Protein AF-A0A968IJ11-F1 (afdb_monomer)

Solvent-accessible surface area (backbone atoms only — not comparable to full-atom values): 17170 Å² total; per-residue (Å²): 143,72,78,80,74,76,66,76,84,34,55,66,69,57,48,31,48,51,16,49,52,47,74,76,34,68,79,54,44,60,58,46,32,71,76,64,30,62,71,51,54,55,38,29,36,53,26,20,55,44,60,72,70,50,52,74,68,53,51,50,54,61,71,62,44,90,62,99,59,52,51,67,69,54,48,40,49,54,54,55,32,49,76,93,51,36,65,63,48,50,54,58,55,59,77,49,96,70,56,70,72,55,49,54,52,54,50,52,73,54,30,77,68,79,53,60,62,80,82,30,74,62,46,74,67,51,54,54,38,53,29,68,75,68,71,46,50,73,67,58,50,51,51,53,51,54,49,32,48,57,75,59,36,101,81,49,94,69,48,37,36,50,55,48,49,51,54,39,44,74,72,69,45,76,55,70,74,40,41,63,75,80,76,78,76,80,66,53,71,70,57,47,55,51,54,49,53,52,52,53,50,52,53,53,49,54,50,50,53,53,50,51,52,50,52,53,50,50,53,51,51,51,56,50,49,53,50,50,52,53,50,49,46,64,69,53,70,76,52,100,64,90,79,80,84,81,84,79,78,78,82,76,77,77,84,52,82,77,76,70,71,63,77,61,64,60,57,54,51,49,52,56,42,53,76,75,44,86,75,75,64,85,73,87,74,120

Structure (mmCIF, N/CA/C/O backbone):
data_AF-A0A968IJ11-F1
#
_entry.id   AF-A0A968IJ11-F1
#
loop_
_atom_site.group_PDB
_atom_site.id
_atom_site.type_symbol
_atom_site.label_atom_id
_atom_site.label_alt_id
_atom_site.label_comp_id
_atom_site.label_asym_id
_atom_site.label_entity_id
_atom_site.label_seq_id
_atom_site.pdbx_PDB_ins_code
_atom_site.Cartn_x
_atom_site.Cartn_y
_atom_site.Cartn_z
_atom_site.occupancy
_atom_site.B_iso_or_equiv
_atom_site.auth_seq_id
_atom_site.auth_comp_id
_atom_site.auth_asym_id
_atom_site.auth_atom_id
_atom_site.pdbx_PDB_model_num
ATOM 1 N N . MET A 1 1 ? -3.271 19.038 4.432 1.00 38.69 1 MET A N 1
ATOM 2 C CA . MET A 1 1 ? -4.123 17.850 4.690 1.00 38.69 1 MET A CA 1
ATOM 3 C C . MET A 1 1 ? -4.346 17.744 6.206 1.00 38.69 1 MET A C 1
ATOM 5 O O . MET A 1 1 ? -4.077 16.703 6.781 1.00 38.69 1 MET A O 1
ATOM 9 N N . GLU A 1 2 ? -4.798 18.830 6.855 1.00 37.47 2 GLU A N 1
ATOM 10 C CA . GLU A 1 2 ? -4.661 19.029 8.321 1.00 37.47 2 GLU A CA 1
ATOM 11 C C . GLU A 1 2 ? -5.968 19.400 9.052 1.00 37.47 2 GLU A C 1
ATOM 13 O O . GLU A 1 2 ? -5.983 19.480 10.270 1.00 37.47 2 GLU A O 1
ATOM 18 N N . GLN A 1 3 ? -7.101 19.566 8.361 1.00 42.69 3 GLN A N 1
ATOM 19 C CA . GLN A 1 3 ? -8.359 19.984 9.014 1.00 42.69 3 GLN A CA 1
ATOM 20 C C . GLN A 1 3 ? -9.136 18.850 9.716 1.00 42.69 3 GLN A C 1
ATOM 22 O O . GLN A 1 3 ? -10.152 19.107 10.352 1.00 42.69 3 GLN A O 1
ATOM 27 N N . ILE A 1 4 ? -8.689 17.591 9.614 1.00 46.69 4 ILE A N 1
ATOM 28 C CA . ILE A 1 4 ? -9.430 16.424 10.140 1.00 46.69 4 ILE A CA 1
ATOM 29 C C . ILE A 1 4 ? -9.322 16.307 11.675 1.00 46.69 4 ILE A C 1
ATOM 31 O O . ILE A 1 4 ? -10.175 15.673 12.294 1.00 46.69 4 ILE A O 1
ATOM 35 N N . ASP A 1 5 ? -8.342 16.966 12.298 1.00 49.53 5 ASP A N 1
ATOM 36 C CA . ASP A 1 5 ? -8.083 16.868 13.741 1.00 49.53 5 ASP A CA 1
ATOM 37 C C . ASP A 1 5 ? -8.672 18.037 14.570 1.00 49.53 5 ASP A C 1
ATOM 39 O O . ASP A 1 5 ? -8.384 18.143 15.757 1.00 49.53 5 ASP A O 1
ATOM 43 N N . MET A 1 6 ? -9.540 18.893 14.002 1.00 44.84 6 MET A N 1
ATOM 44 C CA . MET A 1 6 ? -10.160 20.020 14.739 1.00 44.84 6 MET A CA 1
ATOM 45 C C . MET A 1 6 ? -11.385 19.648 15.600 1.00 44.84 6 MET A C 1
ATOM 47 O O . MET A 1 6 ? -12.066 20.531 16.121 1.00 44.84 6 MET A O 1
ATOM 51 N N . LEU A 1 7 ? -11.716 18.362 15.739 1.00 51.84 7 LEU A N 1
ATOM 52 C CA . LEU A 1 7 ? -12.846 17.938 16.571 1.00 51.84 7 LEU A CA 1
ATOM 53 C C . LEU A 1 7 ? -12.408 17.834 18.044 1.00 51.84 7 LEU A C 1
ATOM 55 O O . LEU A 1 7 ? -11.330 17.297 18.311 1.00 51.84 7 LEU A O 1
ATOM 59 N N . PRO A 1 8 ? -13.220 18.321 19.005 1.00 48.59 8 PRO A N 1
ATOM 60 C CA . PRO A 1 8 ? -12.885 18.258 20.425 1.00 48.59 8 PRO A CA 1
ATOM 61 C C . PRO A 1 8 ? -12.644 16.811 20.862 1.00 48.59 8 PRO A C 1
ATOM 63 O O . PRO A 1 8 ? -13.246 15.891 20.320 1.00 48.59 8 PRO A O 1
ATOM 66 N N . GLN A 1 9 ? -11.765 16.620 21.844 1.00 57.44 9 GLN A N 1
ATOM 67 C CA . GLN A 1 9 ? -11.395 15.322 22.415 1.00 57.44 9 GLN A CA 1
ATOM 68 C C . GLN A 1 9 ? -12.652 14.498 22.761 1.00 57.44 9 GLN A C 1
ATOM 70 O O . GLN A 1 9 ? -13.504 14.961 23.515 1.00 57.44 9 GLN A O 1
ATOM 75 N N . GLN A 1 10 ? -12.794 13.296 22.192 1.00 64.88 10 GLN A N 1
ATOM 76 C CA . GLN A 1 10 ? -13.966 12.434 22.385 1.00 64.88 10 GLN A CA 1
ATOM 77 C C . GLN A 1 10 ? -13.569 11.001 22.760 1.00 64.88 10 GLN A C 1
ATOM 79 O O . GLN A 1 10 ? -12.507 10.503 22.374 1.00 64.88 10 GLN A O 1
ATOM 84 N N . SER A 1 11 ? -14.470 10.311 23.463 1.00 72.00 11 SER A N 1
ATOM 85 C CA . SER A 1 11 ? -14.410 8.853 23.610 1.00 72.00 11 SER A CA 1
ATOM 86 C C . SER A 1 11 ? -14.723 8.160 22.273 1.00 72.00 11 SER A C 1
ATOM 88 O O . SER A 1 11 ? -15.456 8.707 21.442 1.00 72.00 11 SER A O 1
ATOM 90 N N . LEU A 1 12 ? -14.233 6.930 22.062 1.00 73.19 12 LEU A N 1
ATOM 91 C CA . LEU A 1 12 ? -14.597 6.146 20.870 1.00 73.19 12 LEU A CA 1
ATOM 92 C C . LEU A 1 12 ? -16.106 5.908 20.773 1.00 73.19 12 LEU A C 1
ATOM 94 O O . LEU A 1 12 ? -16.663 5.975 19.679 1.00 73.19 12 LEU A O 1
ATOM 98 N N . GLN A 1 13 ? -16.781 5.713 21.907 1.00 78.38 13 GLN A N 1
ATOM 99 C CA . GLN A 1 13 ? -18.233 5.571 21.948 1.00 78.38 13 GLN A CA 1
ATOM 100 C C . GLN A 1 13 ? -18.937 6.824 21.408 1.00 78.38 13 GLN A C 1
ATOM 102 O O . GLN A 1 13 ? -19.888 6.708 20.635 1.00 78.38 13 GLN A O 1
ATOM 107 N N . THR A 1 14 ? -18.455 8.025 21.746 1.00 76.75 14 THR A N 1
ATOM 108 C CA . THR A 1 14 ? -19.025 9.270 21.212 1.00 76.75 14 THR A CA 1
ATOM 109 C C . THR A 1 14 ? -18.866 9.345 19.693 1.00 76.75 14 THR A C 1
ATOM 111 O O . THR A 1 14 ? -19.817 9.672 18.983 1.00 76.75 14 THR A O 1
ATOM 114 N N . ILE A 1 15 ? -17.696 8.962 19.176 1.00 74.25 15 ILE A N 1
ATOM 115 C CA . ILE A 1 15 ? -17.428 8.925 17.733 1.00 74.25 15 ILE A CA 1
ATOM 116 C C . ILE A 1 15 ? -18.336 7.898 17.028 1.00 74.25 15 ILE A C 1
ATOM 118 O O . ILE A 1 15 ? -18.883 8.176 15.957 1.00 74.25 15 ILE A O 1
ATOM 122 N N . ALA A 1 16 ? -18.548 6.724 17.629 1.00 78.88 16 ALA A N 1
ATOM 123 C CA . ALA A 1 16 ? -19.464 5.706 17.110 1.00 78.88 16 ALA A CA 1
ATOM 124 C C . ALA A 1 16 ? -20.929 6.184 17.094 1.00 78.88 16 ALA A C 1
ATOM 126 O O . ALA A 1 16 ? -21.688 5.858 16.168 1.00 78.88 16 ALA A O 1
ATOM 127 N N . ASN A 1 17 ? -21.323 6.985 18.086 1.00 81.56 17 ASN A N 1
ATOM 128 C CA . ASN A 1 17 ? -22.660 7.564 18.189 1.00 81.56 17 ASN A CA 1
ATOM 129 C C . ASN A 1 17 ? -22.911 8.631 17.115 1.00 81.56 17 ASN A C 1
ATOM 131 O O . ASN A 1 17 ? -24.019 8.689 16.584 1.00 81.56 17 ASN A O 1
ATOM 135 N N . TRP A 1 18 ? -21.898 9.408 16.716 1.00 75.88 18 TRP A N 1
ATOM 136 C CA . TRP A 1 18 ? -22.028 10.352 15.598 1.00 75.88 18 TRP A CA 1
ATOM 137 C C . TRP A 1 18 ? -22.412 9.647 14.298 1.00 75.88 18 TRP A C 1
ATOM 139 O O . TRP A 1 18 ? -23.408 10.002 13.674 1.00 75.88 18 TRP A O 1
ATOM 149 N N . GLY A 1 19 ? -21.689 8.585 13.923 1.00 73.69 19 GLY A N 1
ATOM 150 C CA . GLY A 1 19 ? -22.032 7.810 12.726 1.00 73.69 19 GLY A CA 1
ATOM 151 C C . GLY A 1 19 ? -23.417 7.160 12.809 1.00 73.69 19 GLY A C 1
ATOM 152 O O . GLY A 1 19 ? -24.122 7.089 11.806 1.00 73.69 19 GLY A O 1
ATOM 153 N N . THR A 1 20 ? -23.849 6.757 14.008 1.00 76.62 20 THR A N 1
ATOM 154 C CA . THR A 1 20 ? -25.205 6.240 14.248 1.00 76.62 20 THR A CA 1
ATOM 155 C C . THR A 1 20 ? -26.270 7.305 14.004 1.00 76.62 20 THR A C 1
ATOM 157 O O . THR A 1 20 ? -27.254 7.029 13.320 1.00 76.62 20 THR A O 1
ATOM 160 N N . ALA A 1 21 ? -26.068 8.515 14.530 1.00 72.44 21 ALA A N 1
ATOM 161 C CA . ALA A 1 21 ? -26.985 9.635 14.350 1.00 72.44 21 ALA A CA 1
ATOM 162 C C . ALA A 1 21 ? -27.101 10.035 12.870 1.00 72.44 21 ALA A C 1
ATOM 164 O O . ALA A 1 21 ? -28.210 10.232 12.376 1.00 72.44 21 ALA A O 1
ATOM 165 N N . PHE A 1 22 ? -25.982 10.047 12.139 1.00 73.44 22 PHE A N 1
ATOM 166 C CA . PHE A 1 22 ? -25.975 10.315 10.698 1.00 73.44 22 PHE A CA 1
ATOM 167 C C . PHE A 1 22 ? -26.734 9.265 9.889 1.00 73.44 22 PHE A C 1
ATOM 169 O O . PHE A 1 22 ? -27.473 9.617 8.975 1.00 73.44 22 PHE A O 1
ATOM 176 N N . LEU A 1 23 ? -26.594 7.981 10.236 1.00 68.94 23 LEU A N 1
ATOM 177 C CA . LEU A 1 23 ? -27.346 6.908 9.581 1.00 68.94 23 LEU A CA 1
ATOM 178 C C . LEU A 1 23 ? -28.857 7.003 9.847 1.00 68.94 23 LEU A C 1
ATOM 180 O O . LEU A 1 23 ? -29.643 6.580 9.006 1.00 68.94 23 LEU A O 1
ATOM 184 N N . ALA A 1 24 ? -29.265 7.547 10.996 1.00 74.12 24 ALA A N 1
ATOM 185 C CA . ALA A 1 24 ? -30.671 7.686 11.366 1.00 74.12 24 ALA A CA 1
ATOM 186 C C . ALA A 1 24 ? -31.350 8.928 10.759 1.00 74.12 24 ALA A C 1
ATOM 188 O O . ALA A 1 24 ? -32.578 8.983 10.712 1.00 74.12 24 ALA A O 1
ATOM 189 N N . ARG A 1 25 ? -30.585 9.943 10.326 1.00 73.25 25 ARG A N 1
ATOM 190 C CA . ARG A 1 25 ? -31.118 11.229 9.840 1.00 73.25 25 ARG A CA 1
ATOM 191 C C . ARG A 1 25 ? -30.363 11.728 8.597 1.00 73.25 25 ARG A C 1
ATOM 193 O O . ARG A 1 25 ? -29.459 12.553 8.726 1.00 73.25 25 ARG A O 1
ATOM 200 N N . PRO A 1 26 ? -30.767 11.311 7.382 1.00 63.19 26 PRO A N 1
ATOM 201 C CA . PRO A 1 26 ? -30.121 11.723 6.131 1.00 63.19 26 PRO A CA 1
ATOM 202 C C . PRO A 1 26 ? -30.144 13.240 5.895 1.00 63.19 26 PRO A C 1
ATOM 204 O O . PRO A 1 26 ? -29.254 13.791 5.259 1.00 63.19 26 PRO A O 1
ATOM 207 N N . THR A 1 27 ? -31.133 13.951 6.439 1.00 63.53 27 THR A N 1
ATOM 208 C CA . THR A 1 27 ? -31.221 15.417 6.345 1.00 63.53 27 THR A CA 1
ATOM 209 C C . THR A 1 27 ? -30.059 16.133 7.037 1.00 63.53 27 THR A C 1
ATOM 211 O O . THR A 1 27 ? -29.640 17.188 6.571 1.00 63.53 27 THR A O 1
ATOM 214 N N . GLN A 1 28 ? -29.466 15.526 8.071 1.00 68.12 28 GLN A N 1
ATOM 215 C CA . GLN A 1 28 ? -28.298 16.066 8.775 1.00 68.12 28 GLN A CA 1
ATOM 216 C C . GLN A 1 28 ? -26.977 15.812 8.029 1.00 68.12 28 GLN A C 1
ATOM 218 O O . GLN A 1 28 ? -25.948 16.380 8.392 1.00 68.12 28 GLN A O 1
ATOM 223 N N . GLU A 1 29 ? -26.981 14.993 6.966 1.00 75.38 29 GLU A N 1
ATOM 224 C CA . GLU A 1 29 ? -25.798 14.765 6.129 1.00 75.38 29 GLU A CA 1
ATOM 225 C C . GLU A 1 29 ? -25.331 16.064 5.477 1.00 75.38 29 GLU A C 1
ATOM 227 O O . GLU A 1 29 ? -24.149 16.387 5.551 1.00 75.38 29 GLU A O 1
ATOM 232 N N . LYS A 1 30 ? -26.244 16.820 4.853 1.00 76.50 30 LYS A N 1
ATOM 233 C CA . LYS A 1 30 ? -25.879 18.033 4.107 1.00 76.50 30 LYS A CA 1
ATOM 234 C C . LYS A 1 30 ? -25.260 19.088 5.021 1.00 76.50 30 LYS A C 1
ATOM 236 O O . LYS A 1 30 ? -24.196 19.605 4.697 1.00 76.50 30 LYS A O 1
ATOM 241 N N . GLU A 1 31 ? -25.875 19.338 6.174 1.00 76.25 31 GLU A N 1
ATOM 242 C CA . GLU A 1 31 ? -25.374 20.286 7.178 1.00 76.25 31 GLU A CA 1
ATOM 243 C C . GLU A 1 31 ? -24.009 19.853 7.727 1.00 76.25 31 GLU A C 1
ATOM 245 O O . GLU A 1 31 ? -23.072 20.648 7.782 1.00 76.25 31 GLU A O 1
ATOM 250 N N . PHE A 1 32 ? -23.847 18.571 8.064 1.00 69.75 32 PHE A N 1
ATOM 251 C CA . PHE A 1 32 ? -22.585 18.071 8.605 1.00 69.75 32 PHE A CA 1
ATOM 252 C C . PHE A 1 32 ? -21.463 18.049 7.558 1.00 69.75 32 PHE A C 1
ATOM 254 O O . PHE A 1 32 ? -20.327 18.416 7.853 1.00 69.75 32 PHE A O 1
ATOM 261 N N . VAL A 1 33 ? -21.759 17.653 6.317 1.00 79.19 33 VAL A N 1
ATOM 262 C CA . VAL A 1 33 ? -20.803 17.695 5.199 1.00 79.19 33 VAL A CA 1
ATOM 263 C C . VAL A 1 33 ? -20.405 19.135 4.880 1.00 79.19 33 VAL A C 1
ATOM 265 O O . VAL A 1 33 ? -19.252 19.365 4.525 1.00 79.19 33 VAL A O 1
ATOM 268 N N . GLN A 1 34 ? -21.312 20.098 5.036 1.00 79.44 34 GLN A N 1
ATOM 269 C CA . GLN A 1 34 ? -21.014 21.515 4.847 1.00 79.44 34 GLN A CA 1
ATOM 270 C C . GLN A 1 34 ? -20.126 22.077 5.968 1.00 79.44 34 GLN A C 1
ATOM 272 O O . GLN A 1 34 ? -19.198 22.826 5.678 1.00 79.44 34 GLN A O 1
ATOM 277 N N . LEU A 1 35 ? -20.364 21.687 7.225 1.00 75.75 35 LEU A N 1
ATOM 278 C CA . LEU A 1 35 ? -19.605 22.165 8.389 1.00 75.75 35 LEU A CA 1
ATOM 279 C C . LEU A 1 35 ? -18.234 21.488 8.552 1.00 75.75 35 LEU A C 1
ATOM 281 O O . LEU A 1 35 ? -17.256 22.143 8.901 1.00 75.75 35 LEU A O 1
ATOM 285 N N . TYR A 1 36 ? -18.159 20.179 8.309 1.00 70.88 36 TYR A N 1
ATOM 286 C CA . TYR A 1 36 ? -16.994 19.348 8.639 1.00 70.88 36 TYR A CA 1
ATOM 287 C C . TYR A 1 36 ? -16.403 18.622 7.425 1.00 70.88 36 TYR A C 1
ATOM 289 O O . TYR A 1 36 ? -15.328 18.035 7.497 1.00 70.88 36 TYR A O 1
ATOM 297 N N . GLY A 1 37 ? -17.070 18.640 6.275 1.00 78.88 37 GLY A N 1
ATOM 298 C CA . GLY A 1 37 ? -16.570 18.016 5.057 1.00 78.88 37 GLY A CA 1
ATOM 299 C C . GLY A 1 37 ? -16.918 16.531 4.908 1.00 78.88 37 GLY A C 1
ATOM 300 O O . GLY A 1 37 ? -16.992 15.738 5.853 1.00 78.88 37 GLY A O 1
ATOM 301 N N . LYS A 1 38 ? -17.055 16.118 3.644 1.00 80.31 38 LYS A N 1
ATOM 302 C CA . LYS A 1 38 ? -17.369 14.740 3.226 1.00 80.31 38 LYS A CA 1
ATOM 303 C C . LYS A 1 38 ? -16.420 13.665 3.794 1.00 80.31 38 LYS A C 1
ATOM 305 O O . LYS A 1 38 ? -16.911 12.601 4.178 1.00 80.31 38 LYS A O 1
ATOM 310 N N . PRO A 1 39 ? -15.089 13.884 3.892 1.00 75.88 39 PRO A N 1
ATOM 311 C CA . PRO A 1 39 ? -14.178 12.869 4.422 1.00 75.88 39 PRO A CA 1
ATOM 312 C C . PRO A 1 39 ? -14.421 12.529 5.895 1.00 75.88 39 PRO A C 1
ATOM 314 O O . PRO A 1 39 ? -14.241 11.368 6.272 1.00 75.88 39 PRO A O 1
ATOM 317 N N . LEU A 1 40 ? -14.805 13.516 6.713 1.00 73.62 40 LEU A N 1
ATOM 318 C CA . LEU A 1 40 ? -15.098 13.342 8.137 1.00 73.62 40 LEU A CA 1
ATOM 319 C C . LEU A 1 40 ? -16.403 12.548 8.317 1.00 73.62 40 LEU A C 1
ATOM 321 O O . LEU A 1 40 ? -16.397 11.524 9.001 1.00 73.62 40 LEU A O 1
ATOM 325 N N . TYR A 1 41 ? -17.464 12.923 7.594 1.00 79.19 41 TYR A N 1
ATOM 326 C CA . TYR A 1 41 ? -18.746 12.203 7.565 1.00 79.19 41 TYR A CA 1
ATOM 327 C C . TYR A 1 41 ? -18.591 10.711 7.220 1.00 79.19 41 TYR A C 1
ATOM 329 O O . TYR A 1 41 ? -18.992 9.831 7.986 1.00 79.19 41 TYR A O 1
ATOM 337 N N . GLN A 1 42 ? -17.925 10.404 6.099 1.00 82.00 42 GLN A N 1
ATOM 338 C CA . GLN A 1 42 ? -17.691 9.018 5.676 1.00 82.00 42 GLN A CA 1
ATOM 339 C C . GLN A 1 42 ? -16.862 8.234 6.700 1.00 82.00 42 GLN A C 1
ATOM 341 O O . GLN A 1 42 ? -17.083 7.042 6.910 1.00 82.00 42 GLN A O 1
ATOM 346 N N . GLY A 1 43 ? -15.909 8.910 7.347 1.00 80.31 43 GLY A N 1
ATOM 347 C CA . GLY A 1 43 ? -15.103 8.346 8.420 1.00 80.31 43 GLY A CA 1
ATOM 348 C C . GLY A 1 43 ? -15.926 7.926 9.634 1.00 80.31 43 GLY A C 1
ATOM 349 O O . GLY A 1 43 ? -15.755 6.809 10.118 1.00 80.31 43 GLY A O 1
ATOM 350 N N . ALA A 1 44 ? -16.830 8.795 10.090 1.00 80.00 44 ALA A N 1
ATOM 351 C CA . ALA A 1 44 ? -17.702 8.534 11.233 1.00 80.00 44 ALA A CA 1
ATOM 352 C C . ALA A 1 44 ? -18.680 7.381 10.961 1.00 80.00 44 ALA A C 1
ATOM 354 O O . ALA A 1 44 ? -18.847 6.502 11.806 1.00 80.00 44 ALA A O 1
ATOM 355 N N . ILE A 1 45 ? -19.275 7.323 9.763 1.00 83.06 45 ILE A N 1
ATOM 356 C CA . ILE A 1 45 ? -20.159 6.212 9.374 1.00 83.06 45 ILE A CA 1
ATOM 357 C C . ILE A 1 45 ? -19.399 4.889 9.315 1.00 83.06 45 ILE A C 1
ATOM 359 O O . ILE A 1 45 ? -19.867 3.891 9.865 1.00 83.06 45 ILE A O 1
ATOM 363 N N . ALA A 1 46 ? -18.234 4.865 8.661 1.00 84.38 46 ALA A N 1
ATOM 364 C CA . ALA A 1 46 ? -17.426 3.653 8.555 1.00 84.38 46 ALA A CA 1
ATOM 365 C C . ALA A 1 46 ? -17.020 3.132 9.941 1.00 84.38 46 ALA A C 1
ATOM 367 O O . ALA A 1 46 ? -17.164 1.943 10.218 1.00 84.38 46 ALA A O 1
ATOM 368 N N . PHE A 1 47 ? -16.587 4.033 10.828 1.00 85.50 47 PHE A N 1
ATOM 369 C CA . PHE A 1 47 ? -16.249 3.680 12.201 1.00 85.50 47 PHE A CA 1
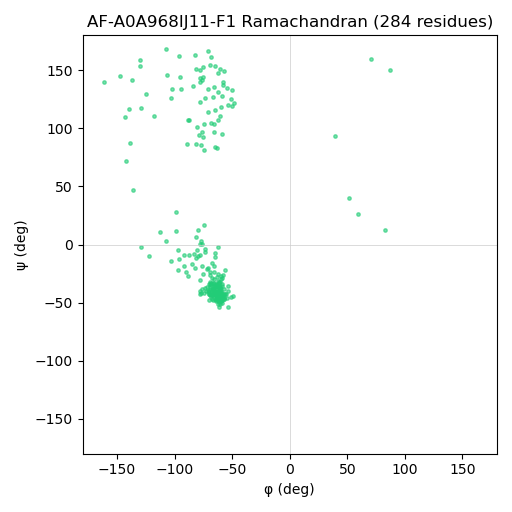ATOM 370 C C . PHE A 1 47 ? -17.460 3.163 12.986 1.00 85.50 47 PHE A C 1
ATOM 372 O O . PHE A 1 47 ? -17.350 2.159 13.677 1.00 85.50 47 PHE A O 1
ATOM 379 N N . SER A 1 48 ? -18.628 3.791 12.845 1.00 86.06 48 SER A N 1
ATOM 380 C CA . SER A 1 48 ? -19.852 3.356 13.528 1.00 86.06 48 SER A CA 1
ATOM 381 C C . SER A 1 48 ? -20.310 1.960 13.093 1.00 86.06 48 SER A C 1
ATOM 383 O O . SER A 1 48 ? -20.670 1.136 13.933 1.00 86.06 48 SER A O 1
ATOM 385 N N . LYS A 1 49 ? -20.232 1.649 11.791 1.00 86.56 49 LYS A N 1
ATOM 386 C CA . LYS A 1 49 ? -20.505 0.296 11.280 1.00 86.56 49 LYS A CA 1
ATOM 387 C C . LYS A 1 49 ? -19.537 -0.731 11.866 1.00 86.56 49 LYS A C 1
ATOM 389 O O . LYS A 1 49 ? -19.975 -1.786 12.311 1.00 86.56 49 LYS A O 1
ATOM 394 N N . TRP A 1 50 ? -18.247 -0.400 11.900 1.00 90.44 50 TRP A N 1
ATOM 395 C CA . TRP A 1 50 ? -17.226 -1.249 12.510 1.00 90.44 50 TRP A CA 1
ATOM 396 C C . TRP A 1 50 ? -17.483 -1.461 14.009 1.00 90.44 50 TRP A C 1
ATOM 398 O O . TRP A 1 50 ? -17.512 -2.602 14.456 1.00 90.44 50 TRP A O 1
ATOM 408 N N . TRP A 1 51 ? -17.781 -0.399 14.761 1.00 88.00 51 TRP A N 1
ATOM 409 C CA . TRP A 1 51 ? -18.078 -0.456 16.198 1.00 88.00 51 TRP A CA 1
ATOM 410 C C . TRP A 1 51 ? -19.221 -1.422 16.524 1.00 88.00 51 TRP A C 1
ATOM 412 O O . TRP A 1 51 ? -19.128 -2.207 17.460 1.00 88.00 51 TRP A O 1
ATOM 422 N N . ARG A 1 52 ? -20.287 -1.411 15.714 1.00 86.75 52 ARG A N 1
ATOM 423 C CA . ARG A 1 52 ? -21.432 -2.325 15.867 1.00 86.75 52 ARG A CA 1
ATOM 424 C C . ARG A 1 52 ? -21.125 -3.776 15.498 1.00 86.75 52 ARG A C 1
ATOM 426 O O . ARG A 1 52 ? -21.877 -4.655 15.895 1.00 86.75 52 ARG A O 1
ATOM 433 N N . SER A 1 53 ? -20.074 -4.022 14.715 1.00 87.62 53 SER A N 1
ATOM 434 C CA . SER A 1 53 ? -19.658 -5.379 14.331 1.00 87.62 53 SER A CA 1
ATOM 435 C C . SER A 1 53 ? -18.787 -6.070 15.382 1.00 87.62 53 SER A C 1
ATOM 437 O O . SER A 1 53 ? -18.495 -7.255 15.242 1.00 87.62 53 SER A O 1
ATOM 439 N N . LEU A 1 54 ? -18.363 -5.341 16.418 1.00 86.50 54 LEU A N 1
ATOM 440 C CA . LEU A 1 54 ? -17.518 -5.870 17.483 1.00 86.50 54 LEU A CA 1
ATOM 441 C C . LEU A 1 54 ? -18.311 -6.757 18.440 1.00 86.50 54 LEU A C 1
ATOM 443 O O . LEU A 1 54 ? -19.459 -6.466 18.781 1.00 86.50 54 LEU A O 1
ATOM 447 N N . SER A 1 55 ? -17.665 -7.813 18.929 1.00 87.81 55 SER A N 1
ATOM 448 C CA . SER A 1 55 ? -18.213 -8.609 20.024 1.00 87.81 55 SER A CA 1
ATOM 449 C C . SER A 1 55 ? -18.218 -7.814 21.336 1.00 87.81 55 SER A C 1
ATOM 451 O O . SER A 1 55 ? -17.481 -6.839 21.504 1.00 87.81 55 SER A O 1
ATOM 453 N N . ILE A 1 56 ? -19.017 -8.258 22.311 1.00 85.94 56 ILE A N 1
ATOM 454 C CA . ILE A 1 56 ? -19.061 -7.635 23.646 1.00 85.94 56 ILE A CA 1
ATOM 455 C C . ILE A 1 56 ? -17.665 -7.625 24.290 1.00 85.94 56 ILE A C 1
ATOM 457 O O . ILE A 1 56 ? -17.257 -6.605 24.842 1.00 85.94 56 ILE A O 1
ATOM 461 N N . GLY A 1 57 ? -16.913 -8.725 24.167 1.00 83.69 57 GLY A N 1
ATOM 462 C CA . GLY A 1 57 ? -15.541 -8.814 24.676 1.00 83.69 57 GLY A CA 1
ATOM 463 C C . GLY A 1 57 ? -14.608 -7.798 24.014 1.00 83.69 57 GLY A C 1
ATOM 464 O O . GLY A 1 57 ? -13.894 -7.079 24.704 1.00 83.69 57 GLY A O 1
ATOM 465 N N . GLN A 1 58 ? -14.688 -7.647 22.690 1.00 85.50 58 GLN A N 1
ATOM 466 C CA . GLN A 1 58 ? -13.891 -6.662 21.950 1.00 85.50 58 GLN A CA 1
ATOM 467 C C . GLN A 1 58 ? -14.224 -5.225 22.350 1.00 85.50 58 GLN A C 1
ATOM 469 O O . GLN A 1 58 ? -13.318 -4.417 22.544 1.00 85.50 58 GLN A O 1
ATOM 474 N N . LEU A 1 59 ? -15.508 -4.902 22.526 1.00 84.31 59 LEU A N 1
ATOM 475 C CA . LEU A 1 59 ? -15.937 -3.588 23.012 1.00 84.31 59 LEU A CA 1
ATOM 476 C C . LEU A 1 59 ? -15.366 -3.286 24.400 1.00 84.31 59 LEU A C 1
ATOM 478 O O . LEU A 1 59 ? -14.891 -2.176 24.642 1.00 84.31 59 LEU A O 1
ATOM 482 N N . GLN A 1 60 ? -15.367 -4.270 25.302 1.00 83.31 60 GLN A N 1
ATOM 483 C CA . GLN A 1 60 ? -14.757 -4.128 26.623 1.00 83.31 60 GLN A CA 1
ATOM 484 C C . GLN A 1 60 ? -13.251 -3.868 26.515 1.00 83.31 60 GLN A C 1
ATOM 486 O O . GLN A 1 60 ? -12.764 -2.911 27.112 1.00 83.31 60 GLN A O 1
ATOM 491 N N . THR A 1 61 ? -12.523 -4.645 25.708 1.00 82.31 61 THR A N 1
ATOM 492 C CA . THR A 1 61 ? -11.077 -4.463 25.503 1.00 82.31 61 THR A CA 1
ATOM 493 C C . THR A 1 61 ? -10.752 -3.088 24.920 1.00 82.31 61 THR A C 1
ATOM 495 O O . THR A 1 61 ? -9.838 -2.422 25.403 1.00 82.31 61 THR A O 1
ATOM 498 N N . VAL A 1 62 ? -11.517 -2.629 23.923 1.00 82.06 62 VAL A N 1
ATOM 499 C CA . VAL A 1 62 ? -11.351 -1.301 23.313 1.00 82.06 62 VAL A CA 1
ATOM 500 C C . VAL A 1 62 ? -11.571 -0.188 24.340 1.00 82.06 62 VAL A C 1
ATOM 502 O O . VAL A 1 62 ? -10.776 0.748 24.401 1.00 82.06 62 VAL A O 1
ATOM 505 N N . ASN A 1 63 ? -12.605 -0.303 25.178 1.00 78.31 63 ASN A N 1
ATOM 506 C CA . ASN A 1 63 ? -12.899 0.672 26.233 1.00 78.31 63 ASN A CA 1
ATOM 507 C C . ASN A 1 63 ? -11.864 0.665 27.372 1.00 78.31 63 ASN A C 1
ATOM 509 O O . ASN A 1 63 ? -11.706 1.672 28.056 1.00 78.31 63 ASN A O 1
ATOM 513 N N . GLN A 1 64 ? -11.150 -0.446 27.569 1.00 77.88 64 GLN A N 1
ATOM 514 C CA . GLN A 1 64 ? -10.072 -0.574 28.556 1.00 77.88 64 GLN A CA 1
ATOM 515 C C . GLN A 1 64 ? -8.729 -0.007 28.080 1.00 77.88 64 GLN A C 1
ATOM 517 O O . GLN A 1 64 ? -7.812 0.127 28.891 1.00 77.88 64 GLN A O 1
ATOM 522 N N . ILE A 1 65 ? -8.570 0.315 26.789 1.00 76.00 65 ILE A N 1
ATOM 523 C CA . ILE A 1 65 ? -7.351 0.969 26.301 1.00 76.00 65 ILE A CA 1
ATOM 524 C C . ILE A 1 65 ? -7.285 2.359 26.935 1.00 76.00 65 ILE A C 1
ATOM 526 O O . ILE A 1 65 ? -7.993 3.281 26.528 1.00 76.00 65 ILE A O 1
ATOM 530 N N . ASN A 1 66 ? -6.421 2.488 27.944 1.00 65.38 66 ASN A N 1
ATOM 531 C CA .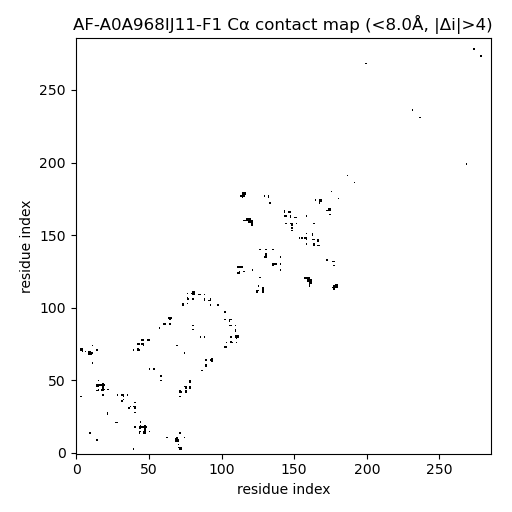 ASN A 1 66 ? -6.242 3.711 28.710 1.00 65.38 66 ASN A CA 1
ATOM 532 C C . ASN A 1 66 ? -5.475 4.740 27.872 1.00 65.38 66 ASN A C 1
ATOM 534 O O . ASN A 1 66 ? -4.253 4.872 27.959 1.00 65.38 66 ASN A O 1
ATOM 538 N N . PHE A 1 67 ? -6.209 5.417 26.995 1.00 68.06 67 PHE A N 1
ATOM 539 C CA . PHE A 1 67 ? -5.692 6.466 26.138 1.00 68.06 67 PHE A CA 1
ATOM 540 C C . PHE A 1 67 ? -6.516 7.739 26.339 1.00 68.06 67 PHE A C 1
ATOM 542 O O . PHE A 1 67 ? -7.745 7.677 26.264 1.00 68.06 67 PHE A O 1
ATOM 549 N N . PRO A 1 68 ? -5.874 8.896 26.587 1.00 59.53 68 PRO A N 1
ATOM 550 C CA . PRO A 1 68 ? -6.581 10.082 27.058 1.00 59.53 68 PRO A CA 1
ATOM 551 C C . PRO A 1 68 ? -7.565 10.660 26.030 1.00 59.53 68 PRO A C 1
ATOM 553 O O . PRO A 1 68 ? -8.505 11.342 26.425 1.00 59.53 68 PRO A O 1
ATOM 556 N N . TYR A 1 69 ? -7.386 10.406 24.725 1.00 66.94 69 TYR A N 1
ATOM 557 C CA . TYR A 1 69 ? -8.309 10.880 23.685 1.00 66.94 69 TYR A CA 1
ATOM 558 C C . TYR A 1 69 ? -8.159 10.116 22.367 1.00 66.94 69 TYR A C 1
ATOM 560 O O . TYR A 1 69 ? -7.052 9.871 21.904 1.00 66.94 69 TYR A O 1
ATOM 568 N N . TRP A 1 70 ? -9.264 9.809 21.689 1.00 72.94 70 TRP A N 1
ATOM 569 C CA . TRP A 1 70 ? -9.222 9.199 20.358 1.00 72.94 70 TRP A CA 1
ATOM 570 C C . TRP A 1 70 ? -9.526 10.235 19.281 1.00 72.94 70 TRP A C 1
ATOM 572 O O . TRP A 1 70 ? -10.563 10.891 19.312 1.00 72.94 70 TRP A O 1
ATOM 582 N N . THR A 1 71 ? -8.640 10.372 18.294 1.00 75.75 71 THR A N 1
ATOM 583 C CA . THR A 1 71 ? -8.939 11.172 17.097 1.00 75.75 71 THR A CA 1
ATOM 584 C C . THR A 1 71 ? -9.761 10.347 16.112 1.00 75.75 71 THR A C 1
ATOM 586 O O . THR A 1 71 ? -9.602 9.123 16.029 1.00 75.75 71 THR A O 1
ATOM 589 N N . LEU A 1 72 ? -10.606 10.997 15.297 1.00 75.06 72 LEU A N 1
ATOM 590 C CA . LEU A 1 72 ? -11.345 10.283 14.248 1.00 75.06 72 LEU A CA 1
ATOM 591 C C . LEU A 1 72 ? -10.384 9.594 13.270 1.00 75.06 72 LEU A C 1
ATOM 593 O O . LEU A 1 72 ? -10.664 8.499 12.787 1.00 75.06 72 LEU A O 1
ATOM 597 N N . THR A 1 73 ? -9.227 10.199 13.003 1.00 79.88 73 THR A N 1
ATOM 598 C CA . THR A 1 73 ? -8.170 9.606 12.178 1.00 79.88 73 THR A CA 1
ATOM 599 C C . THR A 1 73 ? -7.709 8.257 12.734 1.00 79.88 73 THR A C 1
ATOM 601 O O . THR A 1 73 ? -7.625 7.281 11.984 1.00 79.88 73 THR A O 1
ATOM 604 N N . LEU A 1 74 ? -7.445 8.174 14.041 1.00 79.69 74 LEU A N 1
ATOM 605 C CA . LEU A 1 74 ? -7.025 6.936 14.693 1.00 79.69 74 LEU A CA 1
ATOM 606 C C . LEU A 1 74 ? -8.167 5.911 14.754 1.00 79.69 74 LEU A C 1
ATOM 608 O O . LEU A 1 74 ? -7.954 4.748 14.416 1.00 79.69 74 LEU A O 1
ATOM 612 N N . ALA A 1 75 ? -9.385 6.351 15.077 1.00 82.38 75 ALA A N 1
ATOM 613 C CA . ALA A 1 75 ? -10.582 5.509 15.076 1.00 82.38 75 ALA A CA 1
ATOM 614 C C . ALA A 1 75 ? -10.823 4.871 13.692 1.00 82.38 75 ALA A C 1
ATOM 616 O O . ALA A 1 75 ? -11.011 3.663 13.565 1.00 82.38 75 ALA A O 1
ATOM 617 N N . ARG A 1 76 ? -10.702 5.658 12.616 1.00 84.50 76 ARG A N 1
ATOM 618 C CA . ARG A 1 76 ? -10.793 5.164 11.233 1.00 84.50 76 ARG A CA 1
ATOM 619 C C . ARG A 1 76 ? -9.699 4.170 10.876 1.00 84.50 76 ARG A C 1
ATOM 621 O O . ARG A 1 76 ? -9.943 3.291 10.059 1.00 84.50 76 ARG A O 1
ATOM 628 N N . LYS A 1 77 ? -8.485 4.339 11.403 1.00 86.50 77 LYS A N 1
ATOM 629 C CA . LYS A 1 77 ? -7.404 3.368 11.199 1.00 86.50 77 LYS A CA 1
ATOM 630 C C . LYS A 1 77 ? -7.716 2.058 11.906 1.00 86.50 77 LYS A C 1
ATOM 632 O O . LYS A 1 77 ? -7.560 1.010 11.293 1.00 86.50 77 LYS A O 1
ATOM 637 N N . LEU A 1 78 ? -8.220 2.121 13.136 1.00 87.12 78 LEU A N 1
ATOM 638 C CA . LEU A 1 78 ? -8.631 0.935 13.880 1.00 87.12 78 LEU A CA 1
ATOM 639 C C . LEU A 1 78 ? -9.738 0.170 13.138 1.00 87.12 78 LEU A C 1
ATOM 641 O O . LEU A 1 78 ? -9.635 -1.037 12.966 1.00 87.12 78 LEU A O 1
ATOM 645 N N . ALA A 1 79 ? -10.706 0.887 12.558 1.00 87.62 79 ALA A N 1
ATOM 646 C CA . ALA A 1 79 ? -11.753 0.295 11.723 1.00 87.62 79 ALA A CA 1
ATOM 647 C C . ALA A 1 79 ? -11.260 -0.352 10.411 1.00 87.62 79 ALA A C 1
ATOM 649 O O . ALA A 1 79 ? -12.031 -1.036 9.742 1.00 87.62 79 ALA A O 1
ATOM 650 N N . LYS A 1 80 ? -9.996 -0.141 10.014 1.00 88.31 80 LYS A N 1
ATOM 651 C CA . LYS A 1 80 ? -9.367 -0.823 8.868 1.00 88.31 80 LYS A CA 1
ATOM 652 C C . LYS A 1 80 ? -8.635 -2.105 9.263 1.00 88.31 80 LYS A C 1
ATOM 654 O O . LYS A 1 80 ? -8.174 -2.819 8.374 1.00 88.31 80 LYS A O 1
ATOM 659 N N . VAL A 1 81 ? -8.480 -2.382 10.557 1.00 88.19 81 VAL A N 1
ATOM 660 C CA . VAL A 1 81 ? -7.869 -3.626 11.026 1.00 88.19 81 VAL A CA 1
ATOM 661 C C . VAL A 1 81 ? -8.869 -4.768 10.803 1.00 88.19 81 VAL A C 1
ATOM 663 O O . VAL A 1 81 ? -10.014 -4.662 11.249 1.00 88.19 81 VAL A O 1
ATOM 666 N N . PRO A 1 82 ? -8.482 -5.858 10.115 1.00 86.75 82 PRO A N 1
ATOM 667 C CA . PRO A 1 82 ? -9.342 -7.021 9.944 1.00 86.75 82 PRO A CA 1
ATOM 668 C C . PRO A 1 82 ? -9.750 -7.594 11.301 1.00 86.75 82 PRO A C 1
ATOM 670 O O . PRO A 1 82 ? -8.894 -7.759 12.168 1.00 86.75 82 PRO A O 1
ATOM 673 N N . LEU A 1 83 ? -11.021 -7.975 11.465 1.00 85.31 83 LEU A N 1
ATOM 674 C CA . LEU A 1 83 ? -11.540 -8.502 12.738 1.00 85.31 83 LEU A CA 1
ATOM 675 C C . LEU A 1 83 ? -10.712 -9.681 13.277 1.00 85.31 83 LEU A C 1
ATOM 677 O O . LEU A 1 83 ? -10.466 -9.755 14.473 1.00 85.31 83 LEU A O 1
ATOM 681 N N . LYS A 1 84 ? -10.190 -10.541 12.389 1.00 85.50 84 LYS A N 1
ATOM 682 C CA . LYS A 1 84 ? -9.316 -11.675 12.748 1.00 85.50 84 LYS A CA 1
ATOM 683 C C . LYS A 1 84 ? -7.994 -11.271 13.417 1.00 85.50 84 LYS A C 1
ATOM 685 O O . LYS A 1 84 ? -7.412 -12.085 14.113 1.00 85.50 84 LYS A O 1
ATOM 690 N N . LYS A 1 85 ? -7.500 -10.053 13.167 1.00 86.25 85 LYS A N 1
ATOM 691 C CA . LYS A 1 85 ? -6.255 -9.501 13.739 1.00 86.25 85 LYS A CA 1
ATOM 692 C C . LYS A 1 85 ? -6.529 -8.429 14.796 1.00 86.25 85 LYS A C 1
ATOM 694 O O . LYS A 1 85 ? -5.598 -7.781 15.275 1.00 86.25 85 LYS A O 1
ATOM 699 N N . LEU A 1 86 ? -7.803 -8.177 15.104 1.00 88.62 86 LEU A N 1
ATOM 700 C CA . LEU A 1 86 ? -8.189 -7.078 15.973 1.00 88.62 86 LEU A CA 1
ATOM 701 C C . LEU A 1 86 ? -7.735 -7.333 17.408 1.00 88.62 86 LEU A C 1
ATOM 703 O O . LEU A 1 86 ? -7.152 -6.438 18.004 1.00 88.62 86 LEU A O 1
ATOM 707 N N . ASP A 1 87 ? -7.930 -8.540 17.929 1.00 87.81 87 ASP A N 1
ATOM 708 C CA . ASP A 1 87 ? -7.581 -8.859 19.317 1.00 87.81 87 ASP A CA 1
ATOM 709 C C . ASP A 1 87 ? -6.067 -8.726 19.560 1.00 87.81 87 ASP A C 1
ATOM 711 O O . ASP A 1 87 ? -5.651 -8.097 20.535 1.00 87.81 87 ASP A O 1
ATOM 715 N N . ASP A 1 88 ? -5.239 -9.176 18.609 1.00 88.00 88 ASP A N 1
ATOM 716 C CA . ASP A 1 88 ? -3.783 -8.974 18.635 1.00 88.00 88 ASP A CA 1
ATOM 717 C C . ASP A 1 88 ? -3.411 -7.485 18.607 1.00 88.00 88 ASP A C 1
ATOM 719 O O . ASP A 1 88 ? -2.538 -7.028 19.352 1.00 88.00 88 ASP A O 1
ATOM 723 N N . CYS A 1 89 ? -4.094 -6.706 17.761 1.00 88.75 89 CYS A N 1
ATOM 724 C CA . CYS A 1 89 ? -3.900 -5.263 17.679 1.00 88.75 89 CYS A CA 1
ATOM 725 C C . CYS A 1 89 ? -4.263 -4.577 19.002 1.00 88.75 89 CYS A C 1
ATOM 727 O O . CYS A 1 89 ? -3.504 -3.738 19.483 1.00 88.75 89 CYS A O 1
ATOM 729 N N . LEU A 1 90 ? -5.404 -4.919 19.604 1.00 87.19 90 LEU A N 1
ATOM 730 C CA . LEU A 1 90 ? -5.860 -4.341 20.868 1.00 87.19 90 LEU A CA 1
ATOM 731 C C . LEU A 1 90 ? -4.923 -4.721 22.020 1.00 87.19 90 LEU A C 1
ATOM 733 O O . LEU A 1 90 ? -4.539 -3.849 22.801 1.00 87.19 90 LEU A O 1
ATOM 737 N N . GLY A 1 91 ? -4.474 -5.977 22.076 1.00 85.94 91 GLY A N 1
ATOM 738 C CA . GLY A 1 91 ? -3.483 -6.432 23.049 1.00 85.94 91 GLY A CA 1
ATOM 739 C C . GLY A 1 91 ? -2.144 -5.699 22.918 1.00 85.94 91 GLY A C 1
ATOM 740 O O . GLY A 1 91 ? -1.525 -5.354 23.926 1.00 85.94 91 GLY A O 1
ATOM 741 N N . ALA A 1 92 ? -1.706 -5.394 21.692 1.00 85.19 92 ALA A N 1
ATOM 742 C CA . ALA A 1 92 ? -0.515 -4.579 21.460 1.00 85.19 92 ALA A CA 1
ATOM 743 C C . ALA A 1 92 ? -0.693 -3.130 21.944 1.00 85.19 92 ALA A C 1
ATOM 745 O O . ALA A 1 92 ? 0.244 -2.565 22.503 1.00 85.19 92 ALA A O 1
ATOM 746 N N . LEU A 1 93 ? -1.884 -2.543 21.770 1.00 83.50 93 LEU A N 1
ATOM 747 C CA . LEU A 1 93 ? -2.188 -1.180 22.222 1.00 83.50 93 LEU A CA 1
ATOM 748 C C . LEU A 1 93 ? -2.249 -1.077 23.754 1.00 83.50 93 LEU A C 1
ATOM 750 O O . LEU A 1 93 ? -1.751 -0.101 24.310 1.00 83.50 93 LEU A O 1
ATOM 754 N N . GLN A 1 94 ? -2.802 -2.083 24.442 1.00 79.75 94 GLN A N 1
ATOM 755 C CA . GLN A 1 94 ? -2.899 -2.108 25.909 1.00 79.75 94 GLN A CA 1
ATOM 756 C C . GLN A 1 94 ? -1.534 -2.186 26.608 1.00 79.75 94 GLN A C 1
ATOM 758 O O . GLN A 1 94 ? -1.347 -1.598 27.671 1.00 79.75 94 GLN A O 1
ATOM 763 N N . LYS A 1 95 ? -0.562 -2.889 26.016 1.00 72.75 95 LYS A N 1
ATOM 764 C CA . LYS A 1 95 ? 0.768 -3.114 26.614 1.00 72.75 95 LYS A CA 1
ATOM 765 C C . LYS A 1 95 ? 1.680 -1.887 26.592 1.00 72.75 95 LYS A C 1
ATOM 767 O O . LYS A 1 95 ? 2.802 -1.947 27.087 1.00 72.75 95 LYS A O 1
ATOM 772 N N . THR A 1 96 ? 1.241 -0.786 25.995 1.00 64.88 96 THR A N 1
ATOM 773 C CA . THR A 1 96 ? 2.121 0.328 25.665 1.00 64.88 96 THR A CA 1
ATOM 774 C C . THR A 1 96 ? 1.564 1.662 26.169 1.00 64.88 96 THR A C 1
ATOM 776 O O . THR A 1 96 ? 0.523 2.117 25.707 1.00 64.88 96 THR A O 1
ATOM 779 N N . GLN A 1 97 ? 2.285 2.333 27.074 1.00 63.19 97 GLN A N 1
ATOM 780 C CA . GLN A 1 97 ? 2.040 3.742 27.419 1.00 63.19 97 GLN A CA 1
ATOM 781 C C . GLN A 1 97 ? 2.561 4.622 26.275 1.00 63.19 97 GLN A C 1
ATOM 783 O O . GLN A 1 97 ? 3.773 4.760 26.104 1.00 63.19 97 GLN A O 1
ATOM 788 N N . LEU A 1 98 ? 1.683 5.163 25.428 1.00 62.09 98 LEU A N 1
ATOM 789 C CA . LEU A 1 98 ? 2.110 5.776 24.164 1.00 62.09 98 LEU A CA 1
ATOM 790 C C . LEU A 1 98 ? 1.555 7.169 23.925 1.00 62.09 98 LEU A C 1
ATOM 792 O O . LEU A 1 98 ? 0.534 7.557 24.468 1.00 62.09 98 LEU A O 1
ATOM 796 N N . SER A 1 99 ? 2.246 7.900 23.051 1.00 64.19 99 SER A N 1
ATOM 797 C CA . SER A 1 99 ? 1.753 9.085 22.353 1.00 64.19 99 SER A CA 1
ATOM 798 C C . SER A 1 99 ? 0.929 8.691 21.113 1.00 64.19 99 SER A C 1
ATOM 800 O O . SER A 1 99 ? 1.067 7.579 20.593 1.00 64.19 99 SER A O 1
ATOM 802 N N . ILE A 1 100 ? 0.123 9.620 20.570 1.00 63.50 100 ILE A N 1
ATOM 803 C CA . ILE A 1 100 ? -0.715 9.395 19.367 1.00 63.50 100 ILE A CA 1
ATOM 804 C C . ILE A 1 100 ? 0.094 8.808 18.198 1.00 63.50 100 ILE A C 1
ATOM 806 O O . ILE A 1 100 ? -0.353 7.881 17.518 1.00 63.50 100 ILE A O 1
ATOM 810 N N . SER A 1 101 ? 1.289 9.353 17.941 1.00 66.00 101 SER A N 1
ATOM 811 C CA . SER A 1 101 ? 2.134 8.952 16.810 1.00 66.00 101 SER A CA 1
ATOM 812 C C . SER A 1 101 ? 2.532 7.479 16.893 1.00 66.00 101 SER A C 1
ATOM 814 O O . SER A 1 101 ? 2.500 6.771 15.883 1.00 66.00 101 SER A O 1
ATOM 816 N N . LYS A 1 102 ? 2.817 6.985 18.102 1.00 74.88 102 LYS A N 1
ATOM 817 C CA . LYS A 1 102 ? 3.159 5.581 18.335 1.00 74.88 102 LYS A CA 1
ATOM 818 C C . LYS A 1 102 ? 1.934 4.666 18.224 1.00 74.88 102 LYS A C 1
ATOM 820 O O . LYS A 1 102 ? 2.057 3.604 17.621 1.00 74.88 102 LYS A O 1
ATOM 825 N N . LEU A 1 103 ? 0.748 5.085 18.683 1.00 77.56 103 LEU A N 1
ATOM 826 C CA . LEU A 1 103 ? -0.485 4.305 18.469 1.00 77.56 103 LEU A CA 1
ATOM 827 C C . LEU A 1 103 ? -0.815 4.143 16.988 1.00 77.56 103 LEU A C 1
ATOM 829 O O . LEU A 1 103 ? -1.084 3.040 16.521 1.00 77.56 103 LEU A O 1
ATOM 833 N N . SER A 1 104 ? -0.750 5.239 16.232 1.00 81.19 104 SER A N 1
ATOM 834 C CA . SER A 1 104 ? -0.981 5.231 14.786 1.00 81.19 104 SER A CA 1
ATOM 835 C C . SER A 1 104 ? -0.028 4.263 14.077 1.00 81.19 104 SER A C 1
ATOM 837 O O . SER A 1 104 ? -0.440 3.550 13.162 1.00 81.19 104 SER A O 1
ATOM 839 N N . HIS A 1 105 ? 1.230 4.198 14.526 1.00 83.31 105 HIS A N 1
ATOM 840 C CA . HIS A 1 105 ? 2.213 3.249 14.015 1.00 83.31 105 HIS A CA 1
ATOM 841 C C . HIS A 1 105 ? 1.879 1.795 14.380 1.00 83.31 105 HIS A C 1
ATOM 843 O O . HIS A 1 105 ? 1.971 0.938 13.507 1.00 83.31 105 HIS A O 1
ATOM 849 N N . ILE A 1 106 ? 1.447 1.513 15.615 1.00 86.00 106 ILE A N 1
ATOM 850 C CA . ILE A 1 106 ? 1.023 0.163 16.024 1.00 86.00 106 ILE A CA 1
ATOM 851 C C . ILE A 1 106 ? -0.169 -0.301 15.198 1.00 86.00 106 ILE A C 1
ATOM 853 O O . ILE A 1 106 ? -0.075 -1.341 14.557 1.00 86.00 106 ILE A O 1
ATOM 857 N N . VAL A 1 107 ? -1.247 0.487 15.142 1.00 87.56 107 VAL A N 1
ATOM 858 C CA . VAL A 1 107 ? -2.454 0.128 14.381 1.00 87.56 107 VAL A CA 1
ATOM 859 C C . VAL A 1 107 ? -2.105 -0.136 12.915 1.00 87.56 107 VAL A C 1
ATOM 861 O O . VAL A 1 107 ? -2.543 -1.128 12.340 1.00 87.56 107 VAL A O 1
ATOM 864 N N . ASN A 1 108 ? -1.246 0.698 12.318 1.00 85.94 108 ASN A N 1
ATOM 865 C CA . ASN A 1 108 ? -0.793 0.520 10.938 1.00 85.94 108 ASN A CA 1
ATOM 866 C C . ASN A 1 108 ? -0.102 -0.833 10.675 1.00 85.94 108 ASN A C 1
ATOM 868 O O . ASN A 1 108 ? -0.144 -1.279 9.534 1.00 85.94 108 ASN A O 1
ATOM 872 N N . LYS A 1 109 ? 0.514 -1.487 11.672 1.00 84.12 109 LYS A N 1
ATOM 873 C CA . LYS A 1 109 ? 1.139 -2.816 11.494 1.00 84.12 109 LYS A CA 1
ATOM 874 C C . LYS A 1 109 ? 0.114 -3.927 11.262 1.00 84.12 109 LYS A C 1
ATOM 876 O O . LYS A 1 109 ? 0.439 -4.933 10.641 1.00 84.12 109 LYS A O 1
ATOM 881 N N . PHE A 1 110 ? -1.109 -3.745 11.756 1.00 86.12 110 PHE A N 1
ATOM 882 C CA . PHE A 1 110 ? -2.190 -4.726 11.639 1.00 86.12 110 PHE A CA 1
ATOM 883 C C . PHE A 1 110 ? -3.127 -4.442 10.461 1.00 86.12 110 PHE A C 1
ATOM 885 O O . PHE A 1 110 ? -3.919 -5.306 10.085 1.00 86.12 110 PHE A O 1
ATOM 892 N N . ILE A 1 111 ? -3.031 -3.254 9.855 1.00 85.69 111 ILE A N 1
ATOM 893 C CA . ILE A 1 111 ? -3.751 -2.923 8.624 1.00 85.69 111 ILE A CA 1
ATOM 894 C C . ILE A 1 111 ? -3.013 -3.579 7.445 1.00 85.69 111 ILE A C 1
ATOM 896 O O . ILE A 1 111 ? -1.834 -3.285 7.240 1.00 85.69 111 ILE A O 1
ATOM 900 N N . PRO A 1 112 ? -3.682 -4.427 6.640 1.00 79.88 112 PRO A N 1
ATOM 901 C CA . PRO A 1 112 ? -3.097 -4.997 5.437 1.00 79.88 112 PRO A CA 1
ATOM 902 C C . PRO A 1 112 ? -2.570 -3.899 4.520 1.00 79.88 112 PRO A C 1
ATOM 904 O O . PRO A 1 112 ? -3.239 -2.888 4.272 1.00 79.88 112 PRO A O 1
ATOM 907 N N . LYS A 1 113 ? -1.357 -4.095 4.007 1.00 79.81 113 LYS A N 1
ATOM 908 C CA . LYS A 1 113 ? -0.782 -3.192 3.018 1.00 79.81 113 LYS A CA 1
ATOM 909 C C . LYS A 1 113 ? -1.664 -3.235 1.772 1.00 79.81 113 LYS A C 1
ATOM 911 O O . LYS A 1 113 ? -2.011 -4.309 1.312 1.00 79.81 113 LYS A O 1
ATOM 916 N N . ALA A 1 114 ? -2.046 -2.077 1.242 1.00 81.19 114 ALA A N 1
ATOM 917 C CA . ALA A 1 114 ? -2.912 -2.021 0.062 1.00 81.19 114 ALA A CA 1
ATOM 918 C C . ALA A 1 114 ? -2.127 -1.992 -1.254 1.00 81.19 114 ALA A C 1
ATOM 920 O O . ALA A 1 114 ? -2.693 -2.298 -2.294 1.00 81.19 114 ALA A O 1
ATOM 921 N N . LYS A 1 115 ? -0.865 -1.540 -1.219 1.00 87.06 115 LYS A N 1
ATOM 922 C CA . LYS A 1 115 ? -0.028 -1.279 -2.396 1.00 87.06 115 LYS A CA 1
ATOM 923 C C . LYS A 1 115 ? 1.445 -1.557 -2.099 1.00 87.06 115 LYS A C 1
ATOM 925 O O . LYS A 1 115 ? 1.905 -1.254 -0.996 1.00 87.06 115 LYS A O 1
ATOM 930 N N . LEU A 1 116 ? 2.181 -2.059 -3.083 1.00 86.62 116 LEU A N 1
ATOM 931 C CA . LEU A 1 116 ? 3.632 -2.233 -3.036 1.00 86.62 116 LEU A CA 1
ATOM 932 C C . LEU A 1 116 ? 4.352 -0.886 -3.202 1.00 86.62 116 LEU A C 1
ATOM 934 O O . LEU A 1 116 ? 3.816 0.055 -3.778 1.00 86.62 116 LEU A O 1
ATOM 938 N N . GLY A 1 117 ? 5.559 -0.765 -2.652 1.00 83.00 117 GLY A N 1
ATOM 939 C CA . GLY A 1 117 ? 6.430 0.384 -2.919 1.00 83.00 117 GLY A CA 1
ATOM 940 C C . GLY A 1 117 ? 7.511 -0.023 -3.909 1.00 83.00 117 GLY A C 1
ATOM 941 O O . GLY A 1 117 ? 8.096 -1.078 -3.705 1.00 83.00 117 GLY A O 1
ATOM 942 N N . PHE A 1 118 ? 7.775 0.790 -4.929 1.00 82.44 118 PHE A N 1
ATOM 943 C CA . PHE A 1 118 ? 8.834 0.549 -5.920 1.00 82.44 118 PHE A CA 1
ATOM 944 C C . PHE A 1 118 ? 10.233 0.528 -5.296 1.00 82.44 118 PHE A C 1
ATOM 946 O O . PHE A 1 118 ? 10.469 1.254 -4.320 1.00 82.44 118 PHE A O 1
ATOM 953 N N . GLY A 1 119 ? 11.127 -0.288 -5.859 1.00 81.12 119 GLY A N 1
ATOM 954 C CA . GLY A 1 119 ? 12.545 -0.372 -5.495 1.00 81.12 119 GLY A CA 1
ATOM 955 C C . GLY A 1 119 ? 12.818 -0.753 -4.039 1.00 81.12 119 GLY A C 1
ATOM 956 O O . GLY A 1 119 ? 13.821 -0.333 -3.462 1.00 81.12 119 GLY A O 1
ATOM 957 N N . ARG A 1 120 ? 11.900 -1.473 -3.382 1.00 85.56 120 ARG A N 1
ATOM 958 C CA . ARG A 1 120 ? 12.052 -1.878 -1.975 1.00 85.56 120 ARG A CA 1
ATOM 959 C C . ARG A 1 120 ? 12.352 -3.357 -1.879 1.00 85.56 120 ARG A C 1
ATOM 961 O O . ARG A 1 120 ? 11.788 -4.141 -2.627 1.00 85.56 120 ARG A O 1
ATOM 968 N N . ILE A 1 121 ? 13.154 -3.737 -0.887 1.00 89.25 121 ILE A N 1
ATOM 969 C CA . ILE A 1 121 ? 13.301 -5.145 -0.510 1.00 89.25 121 ILE A CA 1
ATOM 970 C C . ILE A 1 121 ? 11.926 -5.680 -0.115 1.00 89.25 121 ILE A C 1
ATOM 972 O O . ILE A 1 121 ? 11.224 -5.071 0.703 1.00 89.25 121 ILE A O 1
ATOM 976 N N . ILE A 1 122 ? 11.545 -6.799 -0.721 1.00 89.25 122 ILE A N 1
ATOM 977 C CA . ILE A 1 122 ? 10.252 -7.418 -0.484 1.00 89.25 122 ILE A CA 1
ATOM 978 C C . ILE A 1 122 ? 10.207 -8.025 0.922 1.00 89.25 122 ILE A C 1
ATOM 980 O O . ILE A 1 122 ? 11.137 -8.695 1.370 1.00 89.25 122 ILE A O 1
ATOM 984 N N . THR A 1 123 ? 9.122 -7.773 1.646 1.00 88.81 123 THR A N 1
ATOM 985 C CA . THR A 1 123 ? 8.888 -8.337 2.982 1.00 88.81 123 THR A CA 1
ATOM 986 C C . THR A 1 123 ? 7.798 -9.403 2.940 1.00 88.81 123 THR A C 1
ATOM 988 O O . THR A 1 123 ? 7.029 -9.483 1.987 1.00 88.81 123 THR A O 1
ATOM 991 N N . GLU A 1 124 ? 7.635 -10.182 4.010 1.00 86.94 124 GLU A N 1
ATOM 992 C CA . GLU A 1 124 ? 6.548 -11.174 4.090 1.00 86.94 124 GLU A CA 1
ATOM 993 C C . GLU A 1 124 ? 5.149 -10.547 3.968 1.00 86.94 124 GLU A C 1
ATOM 995 O O . GLU A 1 124 ? 4.218 -11.134 3.413 1.00 86.94 124 GLU A O 1
ATOM 1000 N N . SER A 1 125 ? 5.009 -9.295 4.415 1.00 84.31 125 SER A N 1
ATOM 1001 C CA . SER A 1 125 ? 3.769 -8.536 4.241 1.00 84.31 125 SER A CA 1
ATOM 1002 C C . SER A 1 125 ? 3.473 -8.193 2.776 1.00 84.31 125 SER A C 1
ATOM 1004 O O . SER A 1 125 ? 2.306 -8.083 2.401 1.00 84.31 125 SER A O 1
ATOM 1006 N N . ASP A 1 126 ? 4.511 -8.052 1.949 1.00 89.38 126 ASP A N 1
ATOM 1007 C CA . ASP A 1 126 ? 4.389 -7.809 0.512 1.00 89.38 126 ASP A CA 1
ATOM 1008 C C . ASP A 1 126 ? 4.020 -9.093 -0.232 1.00 89.38 126 ASP A C 1
ATOM 1010 O O . ASP A 1 126 ? 3.122 -9.067 -1.070 1.00 89.38 126 ASP A O 1
ATOM 1014 N N . TRP A 1 127 ? 4.627 -10.225 0.140 1.00 90.81 127 TRP A N 1
ATOM 1015 C CA . TRP A 1 127 ? 4.248 -11.545 -0.376 1.00 90.81 127 TRP A CA 1
ATOM 1016 C C . TRP A 1 127 ? 2.787 -11.875 -0.080 1.00 90.81 127 TRP A C 1
ATOM 1018 O O . TRP A 1 127 ? 2.046 -12.271 -0.977 1.00 90.81 127 TRP A O 1
ATOM 1028 N N . SER A 1 128 ? 2.342 -11.610 1.150 1.00 88.38 128 SER A N 1
ATOM 1029 C CA . SER A 1 128 ? 0.936 -11.770 1.537 1.00 88.38 128 SER A CA 1
ATOM 1030 C C . SER A 1 128 ? -0.002 -10.891 0.699 1.00 88.38 128 SER A C 1
ATOM 1032 O O . SER A 1 128 ? -1.088 -11.328 0.321 1.00 88.38 128 SER A O 1
ATOM 1034 N N . LEU A 1 129 ? 0.406 -9.652 0.397 1.00 90.06 129 LEU A N 1
ATOM 1035 C CA . LEU A 1 129 ? -0.365 -8.749 -0.458 1.00 90.06 129 LEU A CA 1
ATOM 1036 C C . LEU A 1 129 ? -0.473 -9.303 -1.884 1.00 90.06 129 LEU A C 1
ATOM 1038 O O . LEU A 1 129 ? -1.580 -9.375 -2.410 1.00 90.06 129 LEU A O 1
ATOM 1042 N N . ILE A 1 130 ? 0.640 -9.730 -2.482 1.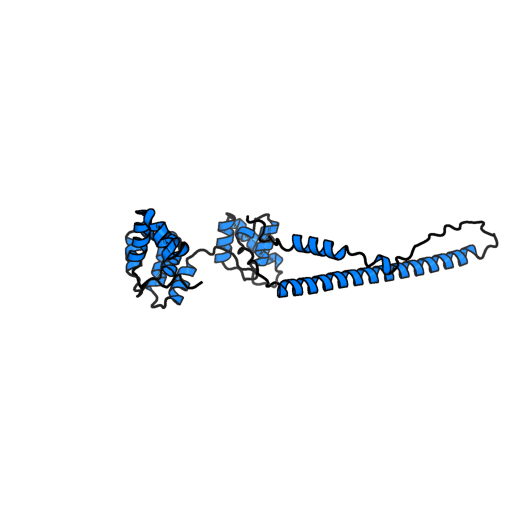00 91.38 130 ILE A N 1
ATOM 1043 C CA . ILE A 1 130 ? 0.671 -10.314 -3.832 1.00 91.38 130 ILE A CA 1
ATOM 1044 C C . ILE A 1 130 ? -0.227 -11.553 -3.902 1.00 91.38 130 ILE A C 1
ATOM 1046 O O . ILE A 1 130 ? -1.075 -11.636 -4.790 1.00 91.38 130 ILE A O 1
ATOM 1050 N N . ALA A 1 131 ? -0.104 -12.455 -2.923 1.00 90.75 131 ALA A N 1
ATOM 1051 C CA . ALA A 1 131 ? -0.918 -13.663 -2.831 1.00 90.75 131 ALA A CA 1
ATOM 1052 C C . ALA A 1 131 ? -2.410 -13.335 -2.796 1.00 90.75 131 ALA A C 1
ATOM 1054 O O . ALA A 1 131 ? -3.193 -13.896 -3.554 1.00 90.75 131 ALA A O 1
ATOM 1055 N N . SER A 1 132 ? -2.796 -12.368 -1.961 1.00 87.69 132 SER A N 1
ATOM 1056 C CA . SER A 1 132 ? -4.195 -11.954 -1.845 1.00 87.69 132 SER A CA 1
ATOM 1057 C C . SER A 1 132 ? -4.730 -11.221 -3.077 1.00 87.69 132 SER A C 1
ATOM 1059 O O . SER A 1 132 ? -5.911 -11.339 -3.376 1.00 87.69 132 SER A O 1
ATOM 1061 N N . ALA A 1 133 ? -3.893 -10.458 -3.786 1.00 88.69 133 ALA A N 1
ATOM 1062 C CA . ALA A 1 133 ? -4.334 -9.635 -4.911 1.00 88.69 133 ALA A CA 1
ATOM 1063 C C . ALA A 1 133 ? -4.562 -10.445 -6.191 1.00 88.69 133 ALA A C 1
ATOM 1065 O O . ALA A 1 133 ? -5.405 -10.073 -7.002 1.00 88.69 133 ALA A O 1
ATOM 1066 N N . PHE A 1 134 ? -3.805 -11.525 -6.373 1.00 90.50 134 PHE A N 1
ATOM 1067 C CA . PHE A 1 134 ? -3.908 -12.404 -7.539 1.00 90.50 134 PHE A CA 1
ATOM 1068 C C . PHE A 1 134 ? -4.439 -13.797 -7.195 1.00 90.50 134 PHE A C 1
ATOM 1070 O O . PHE A 1 134 ? -4.363 -14.689 -8.031 1.00 90.50 134 PHE A O 1
ATOM 1077 N N . GLU A 1 135 ? -4.948 -13.983 -5.973 1.00 89.94 135 GLU A N 1
ATOM 1078 C CA . GLU A 1 135 ? -5.485 -15.258 -5.477 1.00 89.94 135 GLU A CA 1
ATOM 1079 C C . GLU A 1 135 ? -4.510 -16.436 -5.672 1.00 89.94 135 GLU A C 1
ATOM 1081 O O . GLU A 1 135 ? -4.896 -17.550 -6.022 1.00 89.94 135 GLU A O 1
ATOM 1086 N N . LEU A 1 136 ? -3.217 -16.184 -5.448 1.00 90.44 136 LEU A N 1
ATOM 1087 C CA . LEU A 1 136 ? -2.172 -17.185 -5.649 1.00 90.44 136 LEU A CA 1
ATOM 1088 C C . LEU A 1 136 ? -2.159 -18.198 -4.506 1.00 90.44 136 LEU A C 1
ATOM 1090 O O . LEU A 1 136 ? -2.304 -17.852 -3.330 1.00 90.44 136 LEU A O 1
ATOM 1094 N N . THR A 1 137 ? -1.913 -19.456 -4.862 1.00 92.19 137 THR A N 1
ATOM 1095 C CA . THR A 1 137 ? -1.619 -20.522 -3.903 1.00 92.19 137 THR A CA 1
ATOM 1096 C C . THR A 1 137 ? -0.231 -20.331 -3.285 1.00 92.19 137 THR A C 1
ATOM 1098 O O . THR A 1 137 ? 0.588 -19.557 -3.787 1.00 92.19 137 THR A O 1
ATOM 1101 N N . SER A 1 138 ? 0.052 -21.061 -2.197 1.00 89.69 138 SER A N 1
ATOM 1102 C CA . SER A 1 138 ? 1.397 -21.085 -1.598 1.00 89.69 138 SER A CA 1
ATOM 1103 C C . SER A 1 138 ? 2.451 -21.465 -2.638 1.00 89.69 138 SER A C 1
ATOM 1105 O O . SER A 1 138 ? 3.444 -20.759 -2.787 1.00 89.69 138 SER A O 1
ATOM 1107 N N . ASP A 1 139 ? 2.172 -22.506 -3.426 1.00 91.06 139 ASP A N 1
ATOM 1108 C CA . ASP A 1 139 ? 3.070 -22.986 -4.477 1.00 91.06 139 ASP A CA 1
ATOM 1109 C C . ASP A 1 139 ? 3.311 -21.912 -5.546 1.00 91.06 139 ASP A C 1
ATOM 1111 O O . ASP A 1 139 ? 4.449 -21.669 -5.944 1.00 91.06 139 ASP A O 1
ATOM 1115 N N . GLY A 1 140 ? 2.261 -21.191 -5.957 1.00 89.69 140 GLY A N 1
ATOM 1116 C CA . GLY A 1 140 ? 2.383 -20.104 -6.929 1.00 89.69 140 GLY A CA 1
ATOM 1117 C C . GLY A 1 140 ? 3.244 -18.940 -6.428 1.00 89.69 140 GLY A C 1
ATOM 1118 O O . GLY A 1 140 ? 4.000 -18.351 -7.203 1.00 89.69 140 GLY A O 1
ATOM 1119 N N . ILE A 1 141 ? 3.174 -18.618 -5.133 1.00 92.25 141 ILE A N 1
ATOM 1120 C CA . ILE A 1 141 ? 4.046 -17.608 -4.515 1.00 92.25 141 ILE A CA 1
ATOM 1121 C C . ILE A 1 141 ? 5.489 -18.096 -4.437 1.00 92.25 141 ILE A C 1
ATOM 1123 O O . ILE A 1 141 ? 6.401 -17.330 -4.752 1.00 92.25 141 ILE A O 1
ATOM 1127 N N . ASP A 1 142 ? 5.707 -19.351 -4.051 1.00 91.06 142 ASP A N 1
ATOM 1128 C CA . ASP A 1 142 ? 7.050 -19.914 -3.944 1.00 91.06 142 ASP A CA 1
ATOM 1129 C C . ASP A 1 142 ? 7.734 -20.025 -5.312 1.00 91.06 142 ASP A C 1
ATOM 1131 O O . ASP A 1 142 ? 8.926 -19.733 -5.423 1.00 91.06 142 ASP A O 1
ATOM 1135 N N . GLU A 1 143 ? 6.993 -20.325 -6.379 1.00 91.69 143 GLU A N 1
ATOM 1136 C CA . GLU A 1 143 ? 7.512 -20.253 -7.747 1.00 91.69 143 GLU A CA 1
ATOM 1137 C C . GLU A 1 143 ? 7.983 -18.846 -8.124 1.00 91.69 143 GLU A C 1
ATOM 1139 O O . GLU A 1 143 ? 9.090 -18.680 -8.640 1.00 91.69 143 GLU A O 1
ATOM 1144 N N . ILE A 1 144 ? 7.163 -17.821 -7.863 1.00 91.38 144 ILE A N 1
ATOM 1145 C CA . ILE A 1 144 ? 7.518 -16.424 -8.156 1.00 91.38 144 ILE A CA 1
ATOM 1146 C C . ILE A 1 144 ? 8.739 -16.011 -7.332 1.00 91.38 144 ILE A C 1
ATOM 1148 O O . ILE A 1 144 ? 9.649 -15.366 -7.850 1.00 91.38 144 ILE A O 1
ATOM 1152 N N . ARG A 1 145 ? 8.794 -16.420 -6.061 1.00 90.19 145 ARG A N 1
ATOM 1153 C CA . ARG A 1 145 ? 9.927 -16.172 -5.167 1.00 90.19 145 ARG A CA 1
ATOM 1154 C C . ARG A 1 145 ? 11.208 -16.818 -5.696 1.00 90.19 145 ARG A C 1
ATOM 1156 O O . ARG A 1 145 ? 12.247 -16.163 -5.716 1.00 90.19 145 ARG A O 1
ATOM 1163 N N . GLN A 1 146 ? 11.144 -18.069 -6.153 1.00 88.44 146 GLN A N 1
ATOM 1164 C CA . GLN A 1 146 ? 12.294 -18.749 -6.749 1.00 88.44 146 GLN A CA 1
ATOM 1165 C C . GLN A 1 146 ? 12.734 -18.108 -8.064 1.00 88.44 146 GLN A C 1
ATOM 1167 O O . GLN A 1 146 ? 13.934 -17.981 -8.293 1.00 88.44 146 GLN A O 1
ATOM 1172 N N . LEU A 1 147 ? 11.794 -17.694 -8.916 1.00 88.94 147 LEU A N 1
ATOM 1173 C CA . LEU A 1 147 ? 12.116 -16.987 -10.154 1.00 88.94 147 LEU A CA 1
ATOM 1174 C C . LEU A 1 147 ? 12.821 -15.663 -9.863 1.00 88.94 147 LEU A C 1
ATOM 1176 O O . LEU A 1 147 ? 13.894 -15.431 -10.406 1.00 88.94 147 LEU A O 1
ATOM 1180 N N . ALA A 1 148 ? 12.300 -14.863 -8.933 1.00 87.06 148 ALA A N 1
ATOM 1181 C CA . ALA A 1 148 ? 12.895 -13.578 -8.571 1.00 87.06 148 ALA A CA 1
ATOM 1182 C C . ALA A 1 148 ? 14.320 -13.725 -8.020 1.00 87.06 148 ALA A C 1
ATOM 1184 O O . ALA A 1 148 ? 15.209 -12.947 -8.360 1.00 87.06 148 ALA A O 1
ATOM 1185 N N . LEU A 1 149 ? 14.567 -14.773 -7.228 1.00 85.69 149 LEU A N 1
ATOM 1186 C CA . LEU A 1 149 ? 15.908 -15.100 -6.739 1.00 85.69 149 LEU A CA 1
ATOM 1187 C C . LEU A 1 149 ? 16.868 -15.529 -7.858 1.00 85.69 149 LEU A C 1
ATOM 1189 O O . LEU A 1 149 ? 18.061 -15.257 -7.767 1.00 85.69 149 LEU A O 1
ATOM 1193 N N . ARG A 1 150 ? 16.377 -16.200 -8.908 1.00 83.44 150 ARG A N 1
ATOM 1194 C CA . ARG A 1 150 ? 17.205 -16.605 -10.057 1.00 83.44 150 ARG A CA 1
ATOM 1195 C C . ARG A 1 150 ? 17.543 -15.419 -10.957 1.00 83.44 150 ARG A C 1
ATOM 1197 O O . ARG A 1 150 ? 18.687 -15.318 -11.393 1.00 83.44 150 ARG A O 1
ATOM 1204 N N . THR A 1 151 ? 16.582 -14.532 -11.207 1.00 73.75 151 THR A N 1
ATOM 1205 C CA . THR A 1 151 ? 16.755 -13.364 -12.085 1.00 73.75 151 THR A CA 1
ATOM 1206 C C . THR A 1 151 ? 17.765 -12.362 -11.518 1.00 73.75 151 THR A C 1
ATOM 1208 O O . THR A 1 151 ? 18.551 -11.802 -12.276 1.00 73.75 151 THR A O 1
ATOM 1211 N N . ASN A 1 152 ? 17.849 -12.219 -10.189 1.00 69.62 152 ASN A N 1
ATOM 1212 C CA . ASN A 1 152 ? 18.817 -11.320 -9.546 1.00 69.62 152 ASN A CA 1
ATOM 1213 C C . ASN A 1 152 ? 20.271 -11.837 -9.506 1.00 69.62 152 ASN A C 1
ATOM 1215 O O . ASN A 1 152 ? 21.156 -11.148 -8.995 1.00 69.62 152 ASN A O 1
ATOM 1219 N N . GLY A 1 153 ? 20.543 -13.025 -10.055 1.00 56.31 153 GLY A N 1
ATOM 1220 C CA . GLY A 1 153 ? 21.875 -13.625 -10.062 1.00 56.31 153 GLY A CA 1
ATOM 1221 C C . GLY A 1 153 ? 22.341 -14.104 -8.678 1.00 56.31 153 GLY A C 1
ATOM 1222 O O . GLY A 1 153 ? 21.856 -13.685 -7.630 1.00 56.31 153 GLY A O 1
ATOM 1223 N N . ALA A 1 154 ? 23.324 -15.007 -8.663 1.00 51.94 154 ALA A N 1
ATOM 1224 C CA . ALA A 1 154 ? 23.781 -15.731 -7.468 1.00 51.94 154 ALA A CA 1
ATOM 1225 C C . ALA A 1 154 ? 24.380 -14.861 -6.331 1.00 51.94 154 ALA A C 1
ATOM 1227 O O . ALA A 1 154 ? 24.764 -15.398 -5.293 1.00 51.94 154 ALA A O 1
ATOM 1228 N N . SER A 1 155 ? 24.484 -13.541 -6.509 1.00 53.16 155 SER A N 1
ATOM 1229 C CA . SER A 1 155 ? 25.053 -12.591 -5.543 1.00 53.16 155 SER A CA 1
ATOM 1230 C C . SER A 1 155 ? 24.011 -11.769 -4.773 1.00 53.16 155 SER A C 1
ATOM 1232 O O . SER A 1 155 ? 24.357 -11.159 -3.758 1.00 53.16 155 SER A O 1
ATOM 1234 N N . ALA A 1 156 ? 22.746 -11.747 -5.199 1.00 56.94 156 ALA A N 1
ATOM 1235 C CA . ALA A 1 156 ? 21.711 -10.959 -4.541 1.00 56.94 156 ALA A CA 1
ATOM 1236 C C . ALA A 1 156 ? 21.034 -11.760 -3.418 1.00 56.94 156 ALA A C 1
ATOM 1238 O O . ALA A 1 156 ? 20.235 -12.662 -3.652 1.00 56.94 156 ALA A O 1
ATOM 1239 N N . GLN A 1 157 ? 21.324 -11.406 -2.165 1.00 65.06 157 GLN A N 1
ATOM 1240 C CA . GLN A 1 157 ? 20.659 -11.999 -0.995 1.00 65.06 157 GLN A CA 1
ATOM 1241 C C . GLN A 1 157 ? 19.210 -11.518 -0.805 1.00 65.06 157 GLN A C 1
ATOM 1243 O O . GLN A 1 157 ? 18.512 -12.004 0.086 1.00 65.06 157 GLN A O 1
ATOM 1248 N N . SER A 1 158 ? 18.749 -10.553 -1.602 1.00 77.75 158 SER A N 1
ATOM 1249 C CA . SER A 1 158 ? 17.435 -9.938 -1.455 1.00 77.75 158 SER A CA 1
ATOM 1250 C C . SER A 1 158 ? 16.728 -9.757 -2.797 1.00 77.75 158 SER A C 1
ATOM 1252 O O . SER A 1 158 ? 17.327 -9.405 -3.810 1.00 77.75 158 SER A O 1
ATOM 1254 N N . VAL A 1 159 ? 15.418 -9.995 -2.768 1.00 86.31 159 VAL A N 1
ATOM 1255 C CA . VAL A 1 159 ? 14.491 -9.743 -3.874 1.00 86.31 159 VAL A CA 1
ATOM 1256 C C . VAL A 1 159 ? 13.866 -8.369 -3.675 1.00 86.31 159 VAL A C 1
ATOM 1258 O O . VAL A 1 159 ? 13.431 -8.034 -2.565 1.00 86.31 159 VAL A O 1
ATOM 1261 N N . THR A 1 160 ? 13.811 -7.568 -4.731 1.00 88.75 160 THR A N 1
ATOM 1262 C CA . THR A 1 160 ? 13.137 -6.274 -4.716 1.00 88.75 160 THR A CA 1
ATOM 1263 C C . THR A 1 160 ? 11.720 -6.383 -5.270 1.00 88.75 160 THR A C 1
ATOM 1265 O O . THR A 1 160 ? 11.329 -7.356 -5.913 1.00 88.75 160 THR A O 1
ATOM 1268 N N . THR A 1 161 ? 10.902 -5.379 -4.976 1.00 88.69 161 THR A N 1
ATOM 1269 C CA . THR A 1 161 ? 9.548 -5.281 -5.514 1.00 88.69 161 THR A CA 1
ATOM 1270 C C . THR A 1 161 ? 9.532 -5.156 -7.031 1.00 88.69 161 THR A C 1
ATOM 1272 O O . THR A 1 161 ? 8.588 -5.658 -7.633 1.00 88.69 161 THR A O 1
ATOM 1275 N N . ASP A 1 162 ? 10.543 -4.538 -7.641 1.00 86.50 162 ASP A N 1
ATOM 1276 C CA . ASP A 1 162 ? 10.593 -4.321 -9.089 1.00 86.50 162 ASP A CA 1
ATOM 1277 C C . ASP A 1 162 ? 10.822 -5.651 -9.830 1.00 86.50 162 ASP A C 1
ATOM 1279 O O . ASP A 1 162 ? 10.065 -5.955 -10.750 1.00 86.50 162 ASP A O 1
ATOM 1283 N N . ASP A 1 163 ? 11.720 -6.506 -9.324 1.00 88.12 163 ASP A N 1
ATOM 1284 C CA . ASP A 1 163 ? 11.979 -7.854 -9.867 1.00 88.12 163 ASP A CA 1
ATOM 1285 C C . ASP A 1 163 ? 10.702 -8.713 -9.868 1.00 88.12 163 ASP A C 1
ATOM 1287 O O . ASP A 1 163 ? 10.370 -9.414 -10.824 1.00 88.12 163 ASP A O 1
ATOM 1291 N N . VAL A 1 164 ? 9.933 -8.637 -8.778 1.00 90.56 164 VAL A N 1
ATOM 1292 C CA . VAL A 1 164 ? 8.686 -9.400 -8.635 1.00 90.56 164 VAL A CA 1
ATOM 1293 C C . VAL A 1 164 ? 7.584 -8.841 -9.531 1.00 90.56 164 VAL A C 1
ATOM 1295 O O . VAL A 1 164 ? 6.795 -9.610 -10.075 1.00 90.56 164 VAL A O 1
ATOM 1298 N N . ILE A 1 165 ? 7.517 -7.519 -9.706 1.00 90.44 165 ILE A N 1
ATOM 1299 C CA . ILE A 1 165 ? 6.570 -6.876 -10.627 1.00 90.44 165 ILE A CA 1
ATOM 1300 C C . IL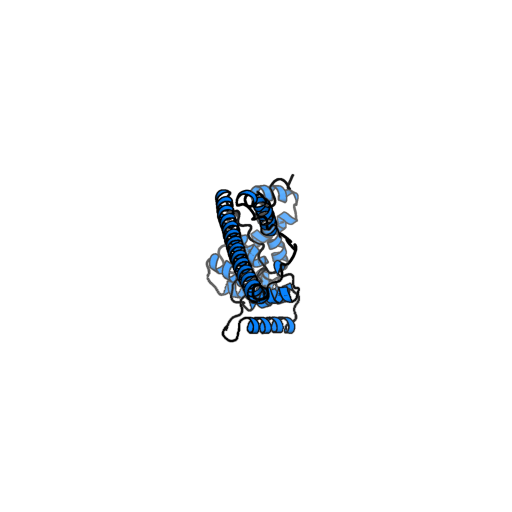E A 1 165 ? 6.855 -7.296 -12.069 1.00 90.44 165 ILE A C 1
ATOM 1302 O O . ILE A 1 165 ? 5.907 -7.553 -12.810 1.00 90.44 165 ILE A O 1
ATOM 1306 N N . GLU A 1 166 ? 8.124 -7.370 -12.464 1.00 88.81 166 GLU A N 1
ATOM 1307 C CA . GLU A 1 166 ? 8.523 -7.817 -13.798 1.00 88.81 166 GLU A CA 1
ATOM 1308 C C . GLU A 1 166 ? 8.062 -9.256 -14.056 1.00 88.81 166 GLU A C 1
ATOM 1310 O O . GLU A 1 166 ? 7.294 -9.487 -14.989 1.00 88.81 166 GLU A O 1
ATOM 1315 N N . ILE A 1 167 ? 8.368 -10.186 -13.147 1.00 91.38 167 ILE A N 1
ATOM 1316 C CA . ILE A 1 167 ? 7.939 -11.592 -13.252 1.00 91.38 167 ILE A CA 1
ATOM 1317 C C . ILE A 1 167 ? 6.415 -11.727 -13.298 1.00 91.38 167 ILE A C 1
ATOM 1319 O O . ILE A 1 167 ? 5.864 -12.511 -14.074 1.00 91.38 167 ILE A O 1
ATOM 1323 N N . LEU A 1 168 ? 5.701 -10.978 -12.455 1.00 91.62 168 LEU A N 1
ATOM 1324 C CA . LEU A 1 168 ? 4.239 -10.980 -12.458 1.00 91.62 168 LEU A CA 1
ATOM 1325 C C . LEU A 1 168 ? 3.688 -10.484 -13.801 1.00 91.62 168 LEU A C 1
ATOM 1327 O O . LEU A 1 168 ? 2.733 -11.064 -1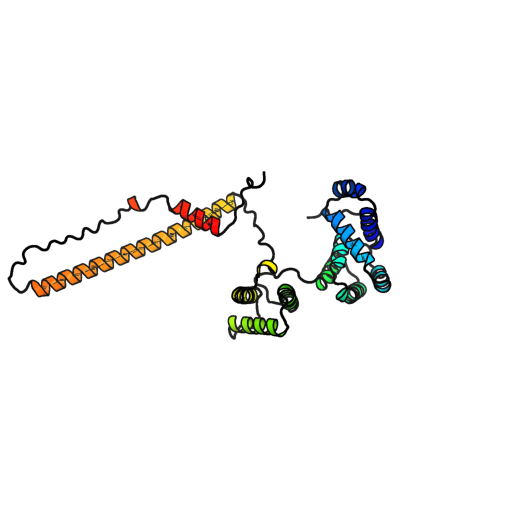4.318 1.00 91.62 168 LEU A O 1
ATOM 1331 N N . ARG A 1 169 ? 4.295 -9.444 -14.382 1.00 90.69 169 ARG A N 1
ATOM 1332 C CA . ARG A 1 169 ? 3.899 -8.907 -15.687 1.00 90.69 169 ARG A CA 1
ATOM 1333 C C . ARG A 1 169 ? 4.169 -9.909 -16.810 1.00 90.69 169 ARG A C 1
ATOM 1335 O O . ARG A 1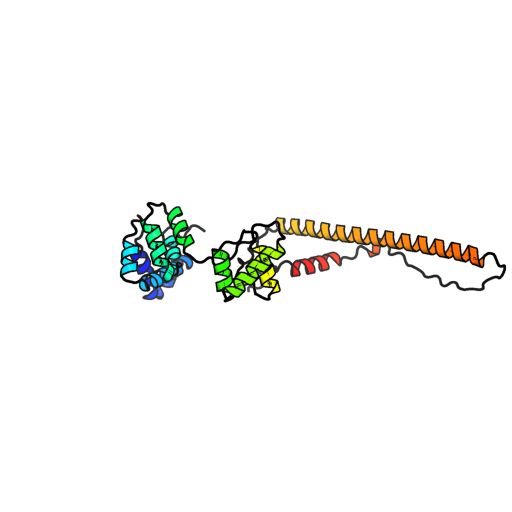 169 ? 3.291 -10.114 -17.642 1.00 90.69 169 ARG A O 1
ATOM 1342 N N . GLU A 1 170 ? 5.323 -10.571 -16.805 1.00 90.50 170 GLU A N 1
ATOM 1343 C CA . GLU A 1 170 ? 5.664 -11.631 -17.767 1.00 90.50 170 GLU A CA 1
ATOM 1344 C C . GLU A 1 170 ? 4.693 -12.814 -17.696 1.00 90.50 170 GLU A C 1
ATOM 1346 O O . GLU A 1 170 ? 4.313 -13.380 -18.719 1.00 90.50 170 GLU A O 1
ATOM 1351 N N . ARG A 1 171 ? 4.225 -13.153 -16.490 1.00 89.94 171 ARG A N 1
ATOM 1352 C CA . ARG A 1 171 ? 3.194 -14.178 -16.268 1.00 89.94 171 ARG A CA 1
ATOM 1353 C C . ARG A 1 171 ? 1.766 -13.704 -16.588 1.00 89.94 171 ARG A C 1
ATOM 1355 O O . ARG A 1 171 ? 0.822 -14.464 -16.388 1.00 89.94 171 ARG A O 1
ATOM 1362 N N . GLY A 1 172 ? 1.588 -12.478 -17.088 1.00 89.88 172 GLY A N 1
ATOM 1363 C CA . GLY A 1 172 ? 0.296 -11.943 -17.531 1.00 89.88 172 GLY A CA 1
ATOM 1364 C C . GLY A 1 172 ? -0.589 -11.365 -16.422 1.00 89.88 172 GLY A C 1
ATOM 1365 O O . GLY A 1 172 ? -1.766 -11.090 -16.660 1.00 89.88 172 GLY A O 1
ATOM 1366 N N . TYR A 1 173 ? -0.059 -11.156 -15.213 1.00 91.69 173 TYR A N 1
ATOM 1367 C CA . TYR A 1 173 ? -0.813 -10.531 -14.127 1.00 91.69 173 TYR A CA 1
ATOM 1368 C C . TYR A 1 173 ? -0.893 -9.006 -14.297 1.00 91.69 173 TYR A C 1
ATOM 1370 O O . TYR A 1 173 ? 0.088 -8.340 -14.627 1.00 91.69 173 TYR A O 1
ATOM 1378 N N . GLN A 1 174 ? -2.059 -8.426 -13.993 1.00 89.38 174 GLN A N 1
ATOM 1379 C CA . GLN A 1 174 ? -2.270 -6.972 -14.013 1.00 89.38 174 GLN A CA 1
ATOM 1380 C C . GLN A 1 174 ? -1.654 -6.306 -12.772 1.00 89.38 174 GLN A C 1
ATOM 1382 O O . GLN A 1 174 ? -2.317 -6.092 -11.756 1.00 89.38 174 GLN A O 1
ATOM 1387 N N . VAL A 1 175 ? -0.362 -5.988 -12.826 1.00 89.00 175 VAL A N 1
ATOM 1388 C CA . VAL A 1 175 ? 0.418 -5.432 -11.701 1.00 89.00 175 VAL A CA 1
ATOM 1389 C C . VAL A 1 175 ? -0.024 -4.037 -11.252 1.00 89.00 175 VAL A C 1
ATOM 1391 O O . VAL A 1 175 ? 0.232 -3.635 -10.115 1.00 89.00 175 VAL A O 1
ATOM 1394 N N . GLU A 1 176 ? -0.764 -3.303 -12.080 1.00 85.88 176 GLU A N 1
ATOM 1395 C CA . GLU A 1 176 ? -1.279 -1.960 -11.790 1.00 85.88 176 GLU A CA 1
ATOM 1396 C C . GLU A 1 176 ? -2.173 -1.952 -10.537 1.00 85.88 176 GLU A C 1
ATOM 1398 O O . GLU A 1 176 ? -2.234 -0.963 -9.793 1.00 85.88 176 GLU A O 1
ATOM 1403 N N . GLN A 1 177 ? -2.832 -3.078 -10.238 1.00 83.50 177 GLN A N 1
ATOM 1404 C CA . GLN A 1 177 ? -3.654 -3.214 -9.039 1.00 83.50 177 GLN A CA 1
ATOM 1405 C C . GLN A 1 177 ? -2.837 -3.301 -7.745 1.00 83.50 177 GLN A C 1
ATOM 1407 O O . GLN A 1 177 ? -3.344 -2.934 -6.683 1.00 83.50 177 GLN A O 1
ATOM 1412 N N . LEU A 1 178 ? -1.560 -3.678 -7.817 1.00 85.69 178 LEU A N 1
ATOM 1413 C CA . LEU A 1 178 ? -0.643 -3.704 -6.677 1.00 85.69 178 LEU A CA 1
ATOM 1414 C C . LEU A 1 178 ? 0.135 -2.405 -6.505 1.00 85.69 178 LEU A C 1
ATOM 1416 O O . LEU A 1 178 ? 0.629 -2.126 -5.413 1.00 85.69 178 LEU A O 1
ATOM 1420 N N . LEU A 1 179 ? 0.208 -1.576 -7.542 1.00 84.19 179 LEU A N 1
ATOM 1421 C CA . LEU A 1 179 ? 1.039 -0.380 -7.534 1.00 84.19 179 LEU A CA 1
ATOM 1422 C C . LEU A 1 179 ? 0.251 0.867 -7.127 1.00 84.19 179 LEU A C 1
ATOM 1424 O O . LEU A 1 179 ? -0.955 0.982 -7.400 1.00 84.19 179 LEU A O 1
ATOM 1428 N N . PRO A 1 180 ? 0.876 1.806 -6.392 1.00 79.38 180 PRO A N 1
ATOM 1429 C CA . PRO A 1 180 ? 0.253 3.085 -6.114 1.00 79.38 180 PRO A CA 1
ATOM 1430 C C . PRO A 1 180 ? -0.065 3.740 -7.453 1.00 79.38 180 PRO A C 1
ATOM 1432 O O . PRO A 1 180 ? 0.732 3.666 -8.386 1.00 79.38 180 PRO A O 1
ATOM 1435 N N . LYS A 1 181 ? -1.233 4.390 -7.546 1.00 73.75 181 LYS A N 1
ATOM 1436 C CA . LYS A 1 181 ? -1.566 5.165 -8.744 1.00 73.75 181 LYS A CA 1
ATOM 1437 C C . LYS A 1 181 ? -0.383 6.086 -9.045 1.00 73.75 181 LYS A C 1
ATOM 1439 O O . LYS A 1 181 ? 0.092 6.716 -8.087 1.00 73.75 181 LYS A O 1
ATOM 1444 N N . PRO A 1 182 ? 0.084 6.161 -10.305 1.00 62.00 182 PRO A N 1
ATOM 1445 C CA . PRO A 1 182 ? 1.175 7.049 -10.657 1.00 62.00 182 PRO A CA 1
ATOM 1446 C C . PRO A 1 182 ? 0.815 8.420 -10.104 1.00 62.00 182 PRO A C 1
ATOM 1448 O O . PRO A 1 182 ? -0.263 8.962 -10.379 1.00 62.00 182 PRO A O 1
ATOM 1451 N N . ARG A 1 183 ? 1.656 8.929 -9.198 1.00 54.03 183 ARG A N 1
ATOM 1452 C CA . ARG A 1 183 ? 1.497 10.300 -8.735 1.00 54.03 183 ARG A CA 1
ATOM 1453 C C . ARG A 1 183 ? 1.694 11.121 -9.991 1.00 54.03 183 ARG A C 1
ATOM 1455 O O . ARG A 1 183 ? 2.816 11.198 -10.475 1.00 54.03 183 ARG A O 1
ATOM 1462 N N . VAL A 1 184 ? 0.612 11.680 -10.525 1.00 48.97 184 VAL A N 1
ATOM 1463 C CA . VAL A 1 184 ? 0.705 12.715 -11.547 1.00 48.97 184 VAL A CA 1
ATOM 1464 C C . VAL A 1 184 ? 1.503 13.827 -10.884 1.00 48.97 184 VAL A C 1
ATOM 1466 O O . VAL A 1 184 ? 0.962 14.584 -10.071 1.00 48.97 184 VAL A O 1
ATOM 1469 N N . LYS A 1 185 ? 2.819 13.841 -11.120 1.00 48.59 185 LYS A N 1
ATOM 1470 C CA . LYS A 1 185 ? 3.666 14.963 -10.753 1.00 48.59 185 LYS A CA 1
ATOM 1471 C C . LYS A 1 185 ? 3.081 16.120 -11.542 1.00 48.59 185 LYS A C 1
ATOM 1473 O O . LYS A 1 185 ? 3.064 16.108 -12.768 1.00 48.59 185 LYS A O 1
ATOM 1478 N N . ARG A 1 186 ? 2.459 17.049 -10.824 1.00 51.31 186 ARG A N 1
ATOM 1479 C CA . ARG A 1 186 ? 2.029 18.305 -11.416 1.00 51.31 186 ARG A CA 1
ATOM 1480 C C . ARG A 1 186 ? 3.296 19.116 -11.569 1.00 51.31 186 ARG A C 1
ATOM 1482 O O . ARG A 1 186 ? 3.730 19.735 -10.605 1.00 51.31 186 ARG A O 1
ATOM 1489 N N . TYR A 1 187 ? 3.906 19.001 -12.735 1.00 53.47 187 TYR A N 1
ATOM 1490 C CA . TYR A 1 187 ? 4.961 19.905 -13.137 1.00 53.47 187 TYR A CA 1
ATOM 1491 C C . TYR A 1 187 ? 4.341 21.289 -13.307 1.00 53.47 187 TYR A C 1
ATOM 1493 O O . TYR A 1 187 ? 3.228 21.432 -13.828 1.00 53.47 187 TYR A O 1
ATOM 1501 N N . SER A 1 188 ? 5.024 22.301 -12.795 1.00 64.12 188 SER A N 1
ATOM 1502 C CA . SER A 1 188 ? 4.742 23.678 -13.175 1.00 64.12 188 SER A CA 1
ATOM 1503 C C . SER A 1 188 ? 5.072 23.868 -14.661 1.00 64.12 188 SER A C 1
ATOM 1505 O O . SER A 1 188 ? 5.897 23.139 -15.207 1.00 64.12 188 SER A O 1
ATOM 1507 N N . LEU A 1 189 ? 4.419 24.823 -15.333 1.00 64.00 189 LEU A N 1
ATOM 1508 C CA . LEU A 1 189 ? 4.667 25.098 -16.758 1.00 64.00 189 LEU A CA 1
ATOM 1509 C C . LEU A 1 189 ? 6.173 25.255 -17.087 1.00 64.00 189 LEU A C 1
ATOM 1511 O O . LEU A 1 189 ? 6.626 24.601 -18.022 1.00 64.00 189 LEU A O 1
ATOM 1515 N N . PRO A 1 190 ? 6.968 25.996 -16.282 1.00 66.81 190 PRO A N 1
ATOM 1516 C CA . PRO A 1 190 ? 8.402 26.155 -16.536 1.00 66.81 190 PRO A CA 1
ATOM 1517 C C . PRO A 1 190 ? 9.195 24.843 -16.448 1.00 66.81 190 PRO A C 1
ATOM 1519 O O . PRO A 1 190 ? 10.128 24.626 -17.214 1.00 66.81 190 PRO A O 1
ATOM 1522 N N . GLU A 1 191 ? 8.819 23.935 -15.540 1.00 60.62 191 GLU A N 1
ATOM 1523 C CA . GLU A 1 191 ? 9.456 22.613 -15.440 1.00 60.62 191 GLU A CA 1
ATOM 1524 C C . GLU A 1 191 ? 9.121 21.734 -16.652 1.00 60.62 191 GLU A C 1
ATOM 1526 O O . GLU A 1 191 ? 9.957 20.947 -17.089 1.00 60.62 191 GLU A O 1
ATOM 1531 N N . VAL A 1 192 ? 7.911 21.866 -17.209 1.00 67.44 192 VAL A N 1
ATOM 1532 C CA . VAL A 1 192 ? 7.519 21.157 -18.436 1.00 67.44 192 VAL A CA 1
ATOM 1533 C C . VAL A 1 192 ? 8.316 21.675 -19.630 1.00 67.44 192 VAL A C 1
ATOM 1535 O O . VAL A 1 192 ? 8.873 20.870 -20.369 1.00 67.44 192 VAL A O 1
ATOM 1538 N N . GLU A 1 193 ? 8.420 22.993 -19.794 1.00 65.44 193 GLU A N 1
ATOM 1539 C CA . GLU A 1 193 ? 9.199 23.618 -20.872 1.00 65.44 193 GLU A CA 1
ATOM 1540 C C . GLU A 1 193 ? 10.676 23.214 -20.811 1.00 65.44 193 GLU A C 1
ATOM 1542 O O . GLU A 1 193 ? 11.261 22.852 -21.831 1.00 65.44 193 GLU A O 1
ATOM 1547 N N . GLN A 1 194 ? 11.264 23.186 -19.611 1.00 72.69 194 GLN A N 1
ATOM 1548 C CA . GLN A 1 194 ? 12.644 22.747 -19.422 1.00 72.69 194 GLN A CA 1
ATOM 1549 C C . GLN A 1 194 ? 12.838 21.270 -19.794 1.00 72.69 194 GLN A C 1
ATOM 1551 O O . GLN A 1 194 ? 13.803 20.930 -20.475 1.00 72.69 194 GLN A O 1
ATOM 1556 N N . LEU A 1 195 ? 11.925 20.386 -19.376 1.00 70.38 195 LEU A N 1
ATOM 1557 C CA . LEU A 1 195 ? 11.996 18.959 -19.705 1.00 70.38 195 LEU A CA 1
ATOM 1558 C C . LEU A 1 195 ? 11.811 18.698 -21.203 1.00 70.38 195 LEU A C 1
ATOM 1560 O O . LEU A 1 195 ? 12.509 17.854 -21.761 1.00 70.38 195 LEU A O 1
ATOM 1564 N N . ILE A 1 196 ? 10.906 19.431 -21.857 1.00 71.25 196 ILE A N 1
ATOM 1565 C CA . ILE A 1 196 ? 10.735 19.374 -23.312 1.00 71.25 196 ILE A CA 1
ATOM 1566 C C . ILE A 1 196 ? 12.014 19.849 -24.001 1.00 71.25 196 ILE A C 1
ATOM 1568 O O . ILE A 1 196 ? 12.501 19.163 -24.892 1.00 71.25 196 ILE A O 1
ATOM 1572 N N . GLY A 1 197 ? 12.598 20.966 -23.557 1.00 69.19 197 GLY A N 1
ATOM 1573 C CA . GLY A 1 197 ? 13.847 21.487 -24.112 1.00 69.19 197 GLY A CA 1
ATOM 1574 C C . GLY A 1 197 ? 14.994 20.476 -24.042 1.00 69.19 197 GLY A C 1
ATOM 1575 O O . GLY A 1 197 ? 15.675 20.256 -25.040 1.00 69.19 197 GLY A O 1
ATOM 1576 N N . ILE A 1 198 ? 15.154 19.802 -22.898 1.00 76.38 198 ILE A N 1
ATOM 1577 C CA . ILE A 1 198 ? 16.145 18.727 -22.732 1.00 76.38 198 ILE A CA 1
ATOM 1578 C C . ILE A 1 198 ? 15.859 17.578 -23.704 1.00 76.38 198 ILE A C 1
ATOM 1580 O O . ILE A 1 198 ? 16.761 17.124 -24.402 1.00 76.38 198 ILE A O 1
ATOM 1584 N N . LYS A 1 199 ? 14.603 17.125 -23.799 1.00 72.56 199 LYS A N 1
ATOM 1585 C CA . LYS A 1 199 ? 14.258 15.978 -24.648 1.00 72.56 199 LYS A CA 1
ATOM 1586 C C . LYS A 1 199 ? 14.431 16.275 -26.137 1.00 72.56 199 LYS A C 1
ATOM 1588 O O . LYS A 1 199 ? 14.907 15.415 -26.870 1.00 72.56 199 LYS A O 1
ATOM 1593 N N . VAL A 1 200 ? 14.096 17.487 -26.575 1.00 73.12 200 VAL A N 1
ATOM 1594 C CA . VAL A 1 200 ? 14.344 17.940 -27.950 1.00 73.12 200 VAL A CA 1
ATOM 1595 C C . VAL A 1 200 ? 15.844 17.965 -28.239 1.00 73.12 200 VAL A C 1
ATOM 1597 O O . VAL A 1 200 ? 16.259 17.499 -29.294 1.00 73.12 200 VAL A O 1
ATOM 1600 N N . GLN A 1 201 ? 16.673 18.440 -27.303 1.00 75.50 201 GLN A N 1
ATOM 1601 C CA . GLN A 1 201 ? 18.128 18.405 -27.473 1.00 75.50 201 GLN A CA 1
ATOM 1602 C C . GLN A 1 201 ? 18.674 16.979 -27.587 1.00 75.50 201 GLN A C 1
ATOM 1604 O O . GLN A 1 201 ? 19.507 16.739 -28.455 1.00 75.50 201 GLN A O 1
ATOM 1609 N N . GLU A 1 202 ? 18.192 16.039 -26.771 1.00 77.25 202 GLU A N 1
ATOM 1610 C CA . GLU A 1 202 ? 18.574 14.623 -26.875 1.00 77.25 202 GLU A CA 1
ATOM 1611 C C . GLU A 1 202 ? 18.213 14.040 -28.249 1.00 77.25 202 GLU A C 1
ATOM 1613 O O . GLU A 1 202 ? 19.068 13.468 -28.914 1.00 77.25 202 GLU A O 1
ATOM 1618 N N . VAL A 1 203 ? 16.978 14.247 -28.720 1.00 74.06 203 VAL A N 1
ATOM 1619 C CA . VAL A 1 203 ? 16.526 13.728 -30.025 1.00 74.06 203 VAL A CA 1
ATOM 1620 C C . VAL A 1 203 ? 17.322 14.338 -31.182 1.00 74.06 203 VAL A C 1
ATOM 1622 O O . VAL A 1 203 ? 17.703 13.635 -32.118 1.00 74.06 203 VAL A O 1
ATOM 1625 N N . LEU A 1 204 ? 17.603 15.643 -31.129 1.00 75.81 204 LEU A N 1
ATOM 1626 C CA . LEU A 1 204 ? 18.419 16.309 -32.145 1.00 75.81 204 LEU A CA 1
ATOM 1627 C C . LEU A 1 204 ? 19.867 15.805 -32.135 1.00 75.81 204 LEU A C 1
ATOM 1629 O O . LEU A 1 204 ? 20.467 15.661 -33.201 1.00 75.81 204 LEU A O 1
ATOM 1633 N N . GLN A 1 205 ? 20.420 15.522 -30.955 1.00 80.81 205 GLN A N 1
ATOM 1634 C CA . GLN A 1 205 ? 21.763 14.973 -30.815 1.00 80.81 205 GLN A CA 1
ATOM 1635 C C . GLN A 1 205 ? 21.843 13.551 -31.388 1.00 80.81 205 GLN A C 1
ATOM 1637 O O . GLN A 1 205 ? 22.709 13.294 -32.224 1.00 80.81 205 GLN A O 1
ATOM 1642 N N . ASP A 1 206 ? 20.896 12.677 -31.044 1.00 77.31 206 ASP A N 1
ATOM 1643 C CA . ASP A 1 206 ? 20.814 11.315 -31.588 1.00 77.31 206 ASP A CA 1
ATOM 1644 C C . ASP A 1 206 ? 20.675 11.333 -33.120 1.00 77.31 206 ASP A C 1
ATOM 1646 O O . ASP A 1 206 ? 21.363 10.600 -33.836 1.00 77.31 206 ASP A O 1
ATOM 1650 N N . ARG A 1 207 ? 19.827 12.221 -33.661 1.00 74.81 207 ARG A N 1
ATOM 1651 C CA . ARG A 1 207 ? 19.654 12.373 -35.114 1.00 74.81 207 ARG A CA 1
ATOM 1652 C C . ARG A 1 207 ? 20.938 12.847 -35.792 1.00 74.81 207 ARG A C 1
ATOM 1654 O O . ARG A 1 207 ? 21.292 12.335 -36.854 1.00 74.81 207 ARG A O 1
ATOM 1661 N N . LYS A 1 208 ? 21.654 13.800 -35.190 1.00 81.31 208 LYS A N 1
ATOM 1662 C CA . LYS A 1 208 ? 22.948 14.273 -35.699 1.00 81.31 208 LYS A CA 1
ATOM 1663 C C . LYS A 1 208 ? 23.973 13.142 -35.747 1.00 81.31 208 LYS A C 1
ATOM 1665 O O . LYS A 1 208 ? 24.677 13.007 -36.745 1.00 81.31 208 LYS A O 1
ATOM 1670 N N . GLU A 1 209 ? 24.051 12.328 -34.701 1.00 82.75 209 GLU A N 1
ATOM 1671 C CA . GLU A 1 209 ? 24.965 11.184 -34.642 1.00 82.75 209 GLU A CA 1
ATOM 1672 C C . GLU A 1 209 ? 24.632 10.140 -35.715 1.00 82.75 209 GLU A C 1
ATOM 1674 O O . GLU A 1 209 ? 25.525 9.692 -36.438 1.00 82.75 209 GLU A O 1
ATOM 1679 N N . HIS A 1 210 ? 23.345 9.840 -35.911 1.00 78.44 210 HIS A N 1
ATOM 1680 C CA . HIS A 1 210 ? 22.886 8.965 -36.991 1.00 78.44 210 HIS A CA 1
ATOM 1681 C C . HIS A 1 210 ? 23.260 9.479 -38.387 1.00 78.44 210 HIS A C 1
ATOM 1683 O O . HIS A 1 210 ? 23.692 8.700 -39.239 1.00 78.44 210 HIS A O 1
ATOM 1689 N N . LEU A 1 211 ? 23.119 10.783 -38.630 1.00 73.81 211 LEU A N 1
ATOM 1690 C CA . LEU A 1 211 ? 23.467 11.392 -39.914 1.00 73.81 211 LEU A CA 1
ATOM 1691 C C . LEU A 1 211 ? 24.974 11.381 -40.168 1.00 73.81 211 LEU A C 1
ATOM 1693 O O . LEU A 1 211 ? 25.402 11.063 -41.277 1.00 73.81 211 LEU A O 1
ATOM 1697 N N . LEU A 1 212 ? 25.785 11.669 -39.149 1.00 79.88 212 LEU A N 1
ATOM 1698 C CA . LEU A 1 212 ? 27.241 11.581 -39.259 1.00 79.88 212 LEU A CA 1
ATOM 1699 C C . LEU A 1 212 ? 27.684 10.155 -39.606 1.00 79.88 212 LEU A C 1
ATOM 1701 O O . LEU A 1 212 ? 28.476 9.976 -40.531 1.00 79.88 212 LEU A O 1
ATOM 1705 N N . ALA A 1 213 ? 27.106 9.146 -38.950 1.00 80.62 213 ALA A N 1
ATOM 1706 C CA . ALA A 1 213 ? 27.372 7.745 -39.267 1.00 80.62 213 ALA A CA 1
ATOM 1707 C C . ALA A 1 213 ? 26.971 7.384 -40.712 1.00 80.62 213 ALA A C 1
ATOM 1709 O O . ALA A 1 213 ? 27.695 6.660 -41.399 1.00 80.62 213 ALA A O 1
ATOM 1710 N N . ALA A 1 214 ? 25.849 7.916 -41.210 1.00 75.94 214 ALA A N 1
ATOM 1711 C CA . ALA A 1 214 ? 25.414 7.705 -42.592 1.00 75.94 214 ALA A CA 1
ATOM 1712 C C . ALA A 1 214 ? 26.372 8.345 -43.616 1.00 75.94 214 ALA A C 1
ATOM 1714 O O . ALA A 1 214 ? 26.703 7.717 -44.624 1.00 75.94 214 ALA A O 1
ATOM 1715 N N . ILE A 1 215 ? 26.866 9.559 -43.345 1.00 78.56 215 ILE A N 1
ATOM 1716 C CA . ILE A 1 215 ? 27.851 10.248 -44.196 1.00 78.56 215 ILE A CA 1
ATOM 1717 C C . ILE A 1 215 ? 29.172 9.472 -44.232 1.00 78.56 215 ILE A C 1
ATOM 1719 O O . ILE A 1 215 ? 29.743 9.269 -45.305 1.00 78.56 215 ILE A O 1
ATOM 1723 N N . GLU A 1 216 ? 29.659 9.009 -43.079 1.00 82.25 216 GLU A N 1
ATOM 1724 C CA . GLU A 1 216 ? 30.874 8.190 -43.002 1.00 82.25 216 GLU A CA 1
ATOM 1725 C C . GLU A 1 216 ? 30.726 6.880 -43.781 1.00 82.25 216 GLU A C 1
ATOM 1727 O O . GLU A 1 216 ? 31.624 6.503 -44.539 1.00 82.25 216 GLU A O 1
ATOM 1732 N N . HIS A 1 217 ? 29.570 6.224 -43.665 1.00 81.31 217 HIS A N 1
ATOM 1733 C CA . HIS A 1 217 ? 29.261 5.026 -44.437 1.00 81.31 217 HIS A CA 1
ATOM 1734 C C . HIS A 1 217 ? 29.227 5.303 -45.951 1.00 81.31 217 HIS A C 1
ATOM 1736 O O . HIS A 1 217 ? 29.789 4.527 -46.724 1.00 81.31 217 HIS A O 1
ATOM 1742 N N . SER A 1 218 ? 28.651 6.430 -46.391 1.00 76.25 218 SER A N 1
ATOM 1743 C CA . SER A 1 218 ? 28.656 6.830 -47.808 1.00 76.25 218 SER A CA 1
ATOM 1744 C C . SER A 1 218 ? 30.075 7.039 -48.340 1.00 76.25 218 SER A C 1
ATOM 1746 O O . SER A 1 218 ? 30.442 6.473 -49.368 1.00 76.25 218 SER A O 1
ATOM 1748 N N . ARG A 1 219 ? 30.922 7.768 -47.599 1.00 81.75 219 ARG A N 1
ATOM 1749 C CA . ARG A 1 219 ? 32.334 7.983 -47.969 1.00 81.75 219 ARG A CA 1
ATOM 1750 C C . ARG A 1 219 ? 33.118 6.676 -48.047 1.00 81.75 219 ARG A C 1
ATOM 1752 O O . ARG A 1 219 ? 33.978 6.512 -48.911 1.00 81.75 219 ARG A O 1
ATOM 1759 N N . TYR A 1 220 ? 32.829 5.732 -47.153 1.00 82.88 220 TYR A N 1
ATOM 1760 C CA . TYR A 1 220 ? 33.422 4.400 -47.207 1.00 82.88 220 TYR A CA 1
ATOM 1761 C C . TYR A 1 220 ? 33.031 3.654 -48.492 1.00 82.88 220 TYR A C 1
ATOM 1763 O O . TYR A 1 220 ? 33.898 3.065 -49.145 1.00 82.88 220 TYR A O 1
ATOM 1771 N N . LEU A 1 221 ? 31.752 3.699 -48.880 1.00 80.62 221 LEU A N 1
ATOM 1772 C CA . LEU A 1 221 ? 31.267 3.084 -50.119 1.00 80.62 221 LEU A CA 1
ATOM 1773 C C . LEU A 1 221 ? 31.877 3.737 -51.366 1.00 80.62 221 LEU A C 1
ATOM 1775 O O . LEU A 1 221 ? 32.291 3.023 -52.279 1.00 80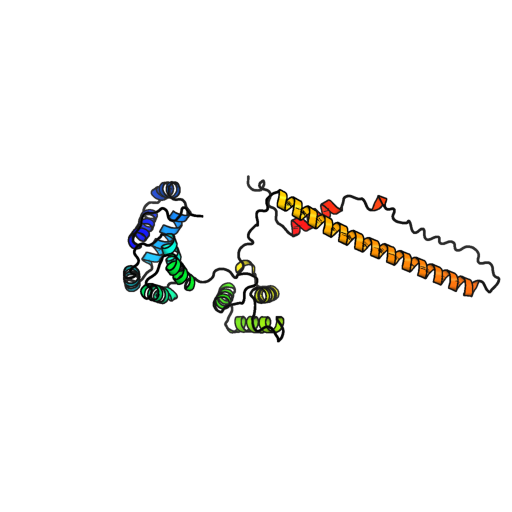.62 221 LEU A O 1
ATOM 1779 N N . GLU A 1 222 ? 32.001 5.064 -51.395 1.00 80.00 222 GLU A N 1
ATOM 1780 C CA . GLU A 1 222 ? 32.680 5.794 -52.474 1.00 80.00 222 GLU A CA 1
ATOM 1781 C C . GLU A 1 222 ? 34.142 5.352 -52.617 1.00 80.00 222 GLU A C 1
ATOM 1783 O O . GLU A 1 222 ? 34.576 4.988 -53.711 1.00 80.00 222 GLU A O 1
ATOM 1788 N N . ALA A 1 223 ? 34.881 5.266 -51.506 1.00 80.25 223 ALA A N 1
ATOM 1789 C CA . ALA A 1 223 ? 36.267 4.803 -51.515 1.00 80.25 223 ALA A CA 1
ATOM 1790 C C . ALA A 1 223 ? 36.404 3.341 -51.990 1.00 80.25 223 ALA A C 1
ATOM 1792 O O . ALA A 1 223 ? 37.378 2.990 -52.663 1.00 80.25 223 ALA A O 1
ATOM 1793 N N . GLN A 1 224 ? 35.445 2.469 -51.661 1.00 81.75 224 GLN A N 1
ATOM 1794 C CA . GLN A 1 224 ? 35.398 1.093 -52.177 1.00 81.75 224 GLN A CA 1
ATOM 1795 C C . GLN A 1 224 ? 35.105 1.059 -53.682 1.00 81.75 224 GLN A C 1
ATOM 1797 O O . GLN A 1 224 ? 35.776 0.335 -54.422 1.00 81.75 224 GLN A O 1
ATOM 1802 N N . ASN A 1 225 ? 34.161 1.876 -54.151 1.00 81.25 225 ASN A N 1
ATOM 1803 C CA . ASN A 1 225 ? 33.837 1.995 -55.570 1.00 81.25 225 ASN A CA 1
ATOM 1804 C C . ASN A 1 225 ? 35.035 2.501 -56.383 1.00 81.25 225 ASN A C 1
ATOM 1806 O O . ASN A 1 225 ? 35.353 1.921 -57.420 1.00 81.25 225 ASN A O 1
ATOM 1810 N N . GLU A 1 226 ? 35.761 3.513 -55.903 1.00 79.06 226 GLU A N 1
ATOM 1811 C CA . GLU A 1 226 ? 36.982 3.988 -56.566 1.00 79.06 226 GLU A CA 1
ATOM 1812 C C . GLU A 1 226 ? 38.062 2.902 -56.644 1.00 79.06 226 GLU A C 1
ATOM 1814 O O . GLU A 1 226 ? 38.714 2.740 -57.681 1.00 79.06 226 GLU A O 1
ATOM 1819 N N . ARG A 1 227 ? 38.241 2.110 -55.577 1.00 83.06 227 ARG A N 1
ATOM 1820 C CA . ARG A 1 227 ? 39.172 0.969 -55.584 1.00 83.06 227 ARG A CA 1
ATOM 1821 C C . ARG A 1 227 ? 38.778 -0.069 -56.629 1.00 83.06 227 ARG A C 1
ATOM 1823 O O . ARG A 1 227 ? 39.648 -0.514 -57.377 1.00 83.06 227 ARG A O 1
ATOM 1830 N N . LEU A 1 228 ? 37.495 -0.418 -56.714 1.00 76.62 228 LEU A N 1
ATOM 1831 C CA . LEU A 1 228 ? 36.974 -1.348 -57.718 1.00 76.62 228 LEU A CA 1
ATOM 1832 C C . LEU A 1 228 ? 37.170 -0.811 -59.141 1.00 76.62 228 LEU A C 1
ATOM 1834 O O . LEU A 1 228 ? 37.663 -1.538 -60.001 1.00 76.62 228 LEU A O 1
ATOM 1838 N N . ILE A 1 229 ? 36.873 0.469 -59.391 1.00 76.00 229 ILE A N 1
ATOM 1839 C CA . ILE A 1 229 ? 37.100 1.114 -60.695 1.00 76.00 229 ILE A CA 1
ATOM 1840 C C . ILE A 1 229 ? 38.584 1.064 -61.076 1.00 76.00 229 ILE A C 1
ATOM 1842 O O . ILE A 1 229 ? 38.918 0.734 -62.215 1.00 76.00 229 ILE A O 1
ATOM 1846 N N . ASN A 1 230 ? 39.487 1.348 -60.137 1.00 75.62 230 ASN A N 1
ATOM 1847 C CA . ASN A 1 230 ? 40.928 1.300 -60.383 1.00 75.62 230 ASN A CA 1
ATOM 1848 C C . ASN A 1 230 ? 41.435 -0.131 -60.638 1.00 75.62 230 ASN A C 1
ATOM 1850 O O . ASN A 1 230 ? 42.264 -0.333 -61.526 1.00 75.62 230 ASN A O 1
ATOM 1854 N N . GLN A 1 231 ? 40.902 -1.134 -59.934 1.00 77.25 231 GLN A N 1
ATOM 1855 C CA . GLN A 1 231 ? 41.186 -2.548 -60.207 1.00 77.25 231 GLN A CA 1
ATOM 1856 C C . GLN A 1 231 ? 40.691 -2.966 -61.595 1.00 77.25 231 GLN A C 1
ATOM 1858 O O . GLN A 1 231 ? 41.447 -3.562 -62.359 1.00 77.25 231 GLN A O 1
ATOM 1863 N N . LEU A 1 232 ? 39.462 -2.597 -61.963 1.00 72.75 232 LEU A N 1
ATOM 1864 C CA . LEU A 1 232 ? 38.910 -2.861 -63.292 1.00 72.75 232 LEU A CA 1
ATOM 1865 C C . LEU A 1 232 ? 39.751 -2.181 -64.381 1.00 72.75 232 LEU A C 1
ATOM 1867 O O . LEU A 1 232 ? 40.109 -2.827 -65.361 1.00 72.75 232 LEU A O 1
ATOM 1871 N N . ARG A 1 233 ? 40.162 -0.921 -64.195 1.00 74.81 233 ARG A N 1
ATOM 1872 C CA . ARG A 1 233 ? 41.089 -0.241 -65.119 1.00 74.81 233 ARG A CA 1
ATOM 1873 C C . ARG A 1 233 ? 42.436 -0.953 -65.229 1.00 74.81 233 ARG A C 1
ATOM 1875 O O . ARG A 1 233 ? 42.971 -1.024 -66.326 1.00 74.81 233 ARG A O 1
ATOM 1882 N N . SER A 1 234 ? 42.977 -1.510 -64.146 1.00 73.06 234 SER A N 1
ATOM 1883 C CA . SER A 1 234 ? 44.220 -2.294 -64.199 1.00 73.06 234 SER A CA 1
ATOM 1884 C C . SER A 1 234 ? 44.052 -3.622 -64.946 1.00 73.06 234 SER A C 1
ATOM 1886 O O . SER A 1 234 ? 44.984 -4.071 -65.611 1.00 73.06 234 SER A O 1
ATOM 1888 N N . ILE A 1 235 ? 42.883 -4.258 -64.836 1.00 69.31 235 ILE A N 1
ATOM 1889 C CA . ILE A 1 235 ? 42.589 -5.553 -65.466 1.00 69.31 235 ILE A CA 1
ATOM 1890 C C . ILE A 1 235 ? 42.282 -5.374 -66.959 1.00 69.31 235 ILE A C 1
ATOM 1892 O O . ILE A 1 235 ? 42.767 -6.141 -67.785 1.00 69.31 235 ILE A O 1
ATOM 1896 N N . PHE A 1 236 ? 41.507 -4.348 -67.316 1.00 67.31 236 PHE A N 1
ATOM 1897 C CA . PHE A 1 236 ? 41.040 -4.115 -68.685 1.00 67.31 236 PHE A CA 1
ATOM 1898 C C . PHE A 1 236 ? 41.894 -3.108 -69.473 1.00 67.31 236 PHE A C 1
ATOM 1900 O O . PHE A 1 236 ? 41.915 -3.157 -70.697 1.00 67.31 236 PHE A O 1
ATOM 1907 N N . GLY A 1 237 ? 42.642 -2.226 -68.806 1.00 55.22 237 GLY A N 1
ATOM 1908 C CA . GLY A 1 237 ? 43.487 -1.198 -69.433 1.00 55.22 237 GLY A CA 1
ATOM 1909 C C . GLY A 1 237 ? 44.821 -1.701 -69.993 1.00 55.22 237 GLY A C 1
ATOM 1910 O O . GLY A 1 237 ? 45.580 -0.907 -70.541 1.00 55.22 237 GLY A O 1
ATOM 1911 N N . SER A 1 238 ? 45.114 -2.999 -69.880 1.00 49.56 238 SER A N 1
ATOM 1912 C CA . SER A 1 238 ? 46.289 -3.636 -70.492 1.00 49.56 238 SER A CA 1
ATOM 1913 C C . SER A 1 238 ? 45.996 -4.324 -71.833 1.00 49.56 238 SER A C 1
ATOM 1915 O O . SER A 1 238 ? 46.935 -4.735 -72.509 1.00 49.56 238 SER A O 1
ATOM 1917 N N . ASN A 1 239 ? 44.734 -4.375 -72.280 1.00 46.50 239 ASN A N 1
ATOM 1918 C CA . ASN A 1 239 ? 44.372 -4.888 -73.602 1.00 46.50 239 ASN A CA 1
ATOM 1919 C C . ASN A 1 239 ? 43.722 -3.784 -74.439 1.00 46.50 239 ASN A C 1
ATOM 1921 O O . ASN A 1 239 ? 42.611 -3.340 -74.163 1.00 46.50 239 ASN A O 1
ATOM 1925 N N . GLY A 1 240 ? 44.439 -3.339 -75.474 1.00 48.69 240 GLY A N 1
ATOM 1926 C CA . GLY A 1 240 ? 43.992 -2.339 -76.439 1.00 48.69 240 GLY A CA 1
ATOM 1927 C C . GLY A 1 240 ? 42.781 -2.793 -77.254 1.00 48.69 240 GLY A C 1
ATOM 1928 O O . GLY A 1 240 ? 42.919 -3.228 -78.392 1.00 48.69 240 GLY A O 1
ATOM 1929 N N . ALA A 1 241 ? 41.591 -2.636 -76.686 1.00 42.53 241 ALA A N 1
ATOM 1930 C CA . ALA A 1 241 ? 40.331 -2.638 -77.409 1.00 42.53 241 ALA A CA 1
ATOM 1931 C C . ALA A 1 241 ? 39.439 -1.543 -76.815 1.00 42.53 241 ALA A C 1
ATOM 1933 O O . ALA A 1 241 ? 39.086 -1.591 -75.639 1.00 42.53 241 ALA A O 1
ATOM 1934 N N . SER A 1 242 ? 39.106 -0.533 -77.623 1.00 47.22 242 SER A N 1
ATOM 1935 C CA . SER A 1 242 ? 38.133 0.502 -77.272 1.00 47.22 242 SER A CA 1
ATOM 1936 C C . SER A 1 242 ? 36.808 -0.135 -76.837 1.00 47.22 242 SER A C 1
ATOM 1938 O O . SER A 1 242 ? 36.178 -0.798 -77.663 1.00 47.22 242 SER A O 1
ATOM 1940 N N . PRO A 1 243 ? 36.328 0.098 -75.603 1.00 42.59 243 PRO A N 1
ATOM 1941 C CA . PRO A 1 243 ? 34.958 -0.204 -75.248 1.00 42.59 243 PRO A CA 1
ATOM 1942 C C . PRO A 1 243 ? 34.108 1.012 -75.606 1.00 42.59 243 PRO A C 1
ATOM 1944 O O . PRO A 1 243 ? 34.160 2.067 -74.971 1.00 42.59 243 PRO A O 1
ATOM 1947 N N . SER A 1 244 ? 33.332 0.854 -76.667 1.00 44.34 244 SER A N 1
ATOM 1948 C CA . SER A 1 244 ? 32.138 1.637 -76.938 1.00 44.34 244 SER A CA 1
ATOM 1949 C C . SER A 1 244 ? 31.228 1.647 -75.704 1.00 44.34 244 SER A C 1
ATOM 1951 O O . SER A 1 244 ? 30.852 0.600 -75.192 1.00 44.34 244 SER A O 1
ATOM 1953 N N . GLN A 1 245 ? 30.888 2.859 -75.265 1.00 45.72 245 GLN A N 1
ATOM 1954 C CA . GLN A 1 245 ? 29.624 3.246 -74.634 1.00 45.72 245 GLN A CA 1
ATOM 1955 C C . GLN A 1 245 ? 28.997 2.241 -73.651 1.00 45.72 245 GLN A C 1
ATOM 1957 O O . GLN A 1 245 ? 28.142 1.440 -74.012 1.00 45.72 245 GLN A O 1
ATOM 1962 N N . CYS A 1 246 ? 29.309 2.409 -72.368 1.00 35.22 246 CYS A N 1
ATOM 1963 C CA . CYS A 1 246 ? 28.358 2.108 -71.301 1.00 35.22 246 CYS A CA 1
ATOM 1964 C C . CYS A 1 246 ? 28.515 3.160 -70.193 1.00 35.22 246 CYS A C 1
ATOM 1966 O O . CYS A 1 246 ? 29.084 2.906 -69.134 1.00 35.22 246 CYS A O 1
ATOM 1968 N N . SER A 1 247 ? 28.071 4.390 -70.471 1.00 33.88 247 SER A N 1
ATOM 1969 C CA . SER A 1 247 ? 27.828 5.388 -69.425 1.00 33.88 247 SER A CA 1
ATOM 1970 C C . SER A 1 247 ? 26.463 5.119 -68.816 1.00 33.88 247 SER A C 1
ATOM 1972 O O . SER A 1 247 ? 25.467 5.701 -69.231 1.00 33.88 247 SER A O 1
ATOM 1974 N N . THR A 1 248 ? 26.421 4.235 -67.826 1.00 36.59 248 THR A N 1
ATOM 1975 C CA . THR A 1 248 ? 25.365 4.314 -66.818 1.00 36.59 248 THR A CA 1
ATOM 1976 C C . THR A 1 248 ? 25.899 5.223 -65.725 1.00 36.59 248 THR A C 1
ATOM 1978 O O . THR A 1 248 ? 26.549 4.774 -64.783 1.00 36.59 248 THR A O 1
ATOM 1981 N N . THR A 1 249 ? 25.704 6.526 -65.906 1.00 34.16 249 THR A N 1
ATOM 1982 C CA . THR A 1 249 ? 25.911 7.507 -64.843 1.00 34.16 249 THR A CA 1
ATOM 1983 C C . THR A 1 249 ? 24.818 7.256 -63.810 1.00 34.16 249 THR A C 1
ATOM 1985 O O . THR A 1 249 ? 23.653 7.554 -64.056 1.00 34.16 249 THR A O 1
ATOM 1988 N N . VAL A 1 250 ? 25.163 6.634 -62.683 1.00 36.84 250 VAL A N 1
ATOM 1989 C CA . VAL A 1 250 ? 24.290 6.656 -61.507 1.00 36.84 250 VAL A CA 1
ATOM 1990 C C . VAL A 1 250 ? 24.461 8.048 -60.913 1.00 36.84 250 VAL A C 1
ATOM 1992 O O . VAL A 1 250 ? 25.454 8.318 -60.240 1.00 36.84 250 VAL A O 1
ATOM 1995 N N . GLU A 1 251 ? 23.548 8.958 -61.246 1.00 31.12 251 GLU A N 1
ATOM 1996 C CA . GLU A 1 251 ? 23.428 10.236 -60.549 1.00 31.12 251 GLU A CA 1
ATOM 1997 C C . GLU A 1 251 ? 22.995 9.938 -59.111 1.00 31.12 251 GLU A C 1
ATOM 1999 O O . GLU A 1 251 ? 21.826 9.695 -58.825 1.00 31.12 251 GLU A O 1
ATOM 2004 N N . ILE A 1 252 ? 23.969 9.888 -58.205 1.00 37.47 252 ILE A N 1
ATOM 2005 C CA . ILE A 1 252 ? 23.710 9.986 -56.775 1.00 37.47 252 ILE A CA 1
ATOM 2006 C C . ILE A 1 252 ? 23.550 11.478 -56.512 1.00 37.47 252 ILE A C 1
ATOM 2008 O O . ILE A 1 252 ? 24.537 12.211 -56.488 1.00 37.47 252 ILE A O 1
ATOM 2012 N N . THR A 1 253 ? 22.311 11.945 -56.384 1.00 35.12 253 THR A N 1
ATOM 2013 C CA . THR A 1 253 ? 22.029 13.295 -55.897 1.00 35.12 253 THR A CA 1
ATOM 2014 C C . THR A 1 253 ? 22.499 13.380 -54.442 1.00 35.12 253 THR A C 1
ATOM 2016 O O . THR A 1 253 ? 21.975 12.648 -53.598 1.00 35.12 253 THR A O 1
ATOM 2019 N N . PRO A 1 254 ? 23.499 14.217 -54.113 1.00 40.03 254 PRO A N 1
ATOM 2020 C CA . PRO A 1 254 ? 23.851 14.460 -52.724 1.00 40.03 254 PRO A CA 1
ATOM 2021 C C . PRO A 1 254 ? 22.685 15.192 -52.057 1.00 40.03 254 PRO A C 1
ATOM 2023 O O . PRO A 1 254 ? 22.235 16.222 -52.554 1.00 40.03 254 PRO A O 1
ATOM 2026 N N . ILE A 1 255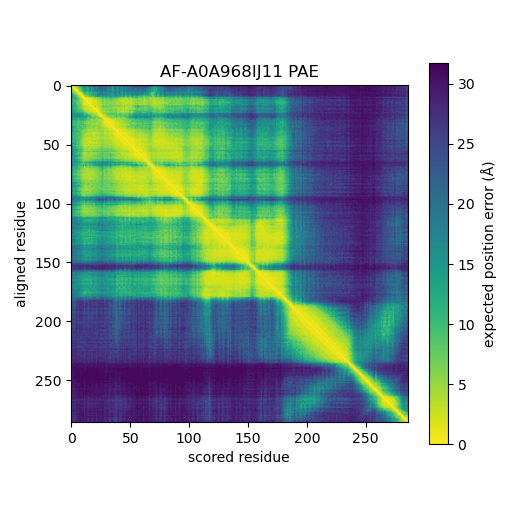 ? 22.203 14.649 -50.940 1.00 41.00 255 ILE A N 1
ATOM 2027 C CA . ILE A 1 255 ? 21.237 15.328 -50.072 1.00 41.00 255 ILE A CA 1
ATOM 2028 C C . ILE A 1 255 ? 21.904 16.628 -49.608 1.00 41.00 255 ILE A C 1
ATOM 2030 O O . ILE A 1 255 ? 22.975 16.591 -48.996 1.00 41.00 255 ILE A O 1
ATOM 2034 N N . THR A 1 256 ? 21.322 17.773 -49.953 1.00 46.53 256 THR A N 1
ATOM 2035 C CA . THR A 1 256 ? 21.829 19.086 -49.539 1.00 46.53 256 THR A CA 1
ATOM 2036 C C . THR A 1 256 ? 21.446 19.362 -48.083 1.00 46.53 256 THR A C 1
ATOM 2038 O O . THR A 1 256 ? 20.411 18.900 -47.603 1.00 46.53 256 THR A O 1
ATOM 2041 N N . GLU A 1 257 ? 22.268 20.133 -47.358 1.00 44.84 257 GLU A N 1
ATOM 2042 C CA . GLU A 1 257 ? 21.993 20.529 -45.960 1.00 44.84 257 GLU A CA 1
ATOM 2043 C C . GLU A 1 257 ? 20.633 21.245 -45.791 1.00 44.84 257 GLU A C 1
ATOM 2045 O O . GLU A 1 257 ? 20.062 21.207 -44.707 1.00 44.84 257 GLU A O 1
ATOM 2050 N N . GLU A 1 258 ? 20.069 21.821 -46.858 1.00 44.66 258 GLU A N 1
ATOM 2051 C CA . GLU A 1 258 ? 18.753 22.482 -46.858 1.00 44.66 258 GLU A CA 1
ATOM 2052 C C . GLU A 1 258 ? 17.554 21.512 -46.841 1.00 44.66 258 GLU A C 1
ATOM 2054 O O . GLU A 1 258 ? 16.493 21.869 -46.333 1.00 44.66 258 GLU A O 1
ATOM 2059 N N . GLU A 1 259 ? 17.687 20.270 -47.327 1.00 43.69 259 GLU A N 1
ATOM 2060 C CA . GLU A 1 259 ? 16.602 19.267 -47.252 1.00 43.69 259 GLU A CA 1
ATOM 2061 C C . GLU A 1 259 ? 16.482 18.625 -45.854 1.00 43.69 259 GLU A C 1
ATOM 2063 O O . GLU A 1 259 ? 15.515 17.924 -45.553 1.00 43.69 259 GLU A O 1
ATOM 2068 N N . LEU A 1 260 ? 17.447 18.895 -44.970 1.00 42.41 260 LEU A N 1
ATOM 206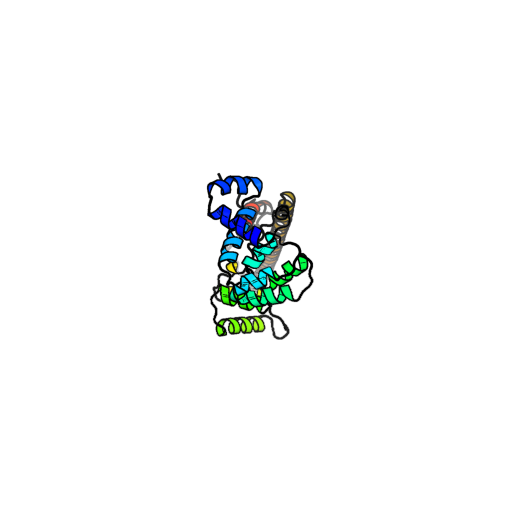9 C CA . LEU A 1 260 ? 17.528 18.375 -43.604 1.00 42.41 260 LEU A CA 1
ATOM 2070 C C . LEU A 1 260 ? 16.788 19.224 -42.556 1.00 42.41 260 LEU A C 1
ATOM 2072 O O . LEU A 1 260 ? 16.615 18.758 -41.428 1.00 42.41 260 LEU A O 1
ATOM 2076 N N . GLU A 1 261 ? 16.307 20.416 -42.920 1.00 43.84 261 GLU A N 1
ATOM 2077 C CA . GLU A 1 261 ? 15.608 21.353 -42.025 1.00 43.84 261 GLU A CA 1
ATOM 2078 C C . GLU A 1 261 ? 14.070 21.295 -42.133 1.00 43.84 261 GLU A C 1
ATOM 2080 O O . GLU A 1 261 ? 13.382 22.286 -41.878 1.00 43.84 261 GLU A O 1
ATOM 2085 N N . GLN A 1 262 ? 13.480 20.151 -42.501 1.00 49.81 262 GLN A N 1
ATOM 2086 C CA . GLN A 1 262 ? 12.015 20.037 -42.484 1.00 49.81 262 GLN A CA 1
ATOM 2087 C C . GLN A 1 262 ? 11.443 19.831 -41.062 1.00 49.81 262 GLN A C 1
ATOM 2089 O O . GLN A 1 262 ? 12.041 19.120 -40.247 1.00 49.81 262 GLN A O 1
ATOM 2094 N N . PRO A 1 263 ? 10.271 20.423 -40.738 1.00 46.38 263 PRO A N 1
ATOM 2095 C CA . PRO A 1 263 ? 9.777 20.626 -39.369 1.00 46.38 263 PRO A CA 1
ATOM 2096 C C . PRO A 1 263 ? 9.136 19.388 -38.714 1.00 46.38 263 PRO A C 1
ATOM 2098 O O . PRO A 1 263 ? 8.511 19.512 -37.659 1.00 46.38 263 PRO A O 1
ATOM 2101 N N . ASP A 1 264 ? 9.298 18.196 -39.290 1.00 52.94 264 ASP A N 1
ATOM 2102 C CA . ASP A 1 264 ? 8.616 16.970 -38.843 1.00 52.94 264 ASP A CA 1
ATOM 2103 C C . ASP A 1 264 ? 9.068 16.480 -37.455 1.00 52.94 264 ASP A C 1
ATOM 2105 O O . ASP A 1 264 ? 8.356 15.735 -36.782 1.00 52.94 264 ASP A O 1
ATOM 2109 N N . VAL A 1 265 ? 10.209 16.970 -36.956 1.00 50.34 265 VAL A N 1
ATOM 2110 C CA . VAL A 1 265 ? 10.731 16.630 -35.618 1.00 50.34 265 VAL A CA 1
ATOM 2111 C C . VAL A 1 265 ? 9.771 17.063 -34.507 1.00 50.34 265 VAL A C 1
ATOM 2113 O O . VAL A 1 265 ? 9.689 16.406 -33.469 1.00 50.34 265 VAL A O 1
ATOM 2116 N N . PHE A 1 266 ? 9.031 18.160 -34.701 1.00 45.84 266 PHE A N 1
ATOM 2117 C CA . PHE A 1 266 ? 8.114 18.661 -33.678 1.00 45.84 266 PHE A CA 1
ATOM 2118 C C . PHE A 1 266 ? 6.872 17.771 -33.532 1.00 45.84 266 PHE A C 1
ATOM 2120 O O . PHE A 1 266 ? 6.453 17.498 -32.405 1.00 45.84 266 PHE A O 1
ATOM 2127 N N . GLU A 1 267 ? 6.312 17.271 -34.640 1.00 52.78 267 GLU A N 1
ATOM 2128 C CA . GLU A 1 267 ? 5.190 16.323 -34.599 1.00 52.78 267 GLU A CA 1
ATOM 2129 C C . GLU A 1 267 ? 5.623 14.950 -34.077 1.00 52.78 267 GLU A C 1
ATOM 2131 O O . GLU A 1 267 ? 4.931 14.379 -33.234 1.00 52.78 267 GLU A O 1
ATOM 2136 N N . GLU A 1 268 ? 6.801 14.465 -34.473 1.00 52.44 268 GLU A N 1
ATOM 2137 C CA . GLU A 1 268 ? 7.345 13.184 -34.008 1.00 52.44 268 GLU A CA 1
ATOM 2138 C C . GLU A 1 268 ? 7.656 13.213 -32.496 1.00 52.44 268 GLU A C 1
ATOM 2140 O O . GLU A 1 268 ? 7.346 12.276 -31.754 1.00 52.44 268 GLU A O 1
ATOM 2145 N N . CYS A 1 269 ? 8.157 14.347 -31.988 1.00 46.47 269 CYS A N 1
ATOM 2146 C CA . CYS A 1 269 ? 8.345 14.570 -30.554 1.00 46.47 269 CYS A CA 1
ATOM 2147 C C . CYS A 1 269 ? 7.010 14.697 -29.797 1.00 46.47 269 CYS A C 1
ATOM 2149 O O . CYS A 1 269 ? 6.902 14.208 -28.671 1.00 46.47 269 CYS A O 1
ATOM 2151 N N . LEU A 1 270 ? 5.980 15.316 -30.388 1.00 50.69 270 LEU A N 1
ATOM 2152 C CA . LEU A 1 270 ? 4.630 15.393 -29.813 1.00 50.69 270 LEU A CA 1
ATOM 2153 C C . LEU A 1 270 ? 3.942 14.021 -29.746 1.00 50.69 270 LEU A C 1
ATOM 2155 O O . LEU A 1 270 ? 3.283 13.724 -28.748 1.00 50.69 270 LEU A O 1
ATOM 2159 N N . GLU A 1 271 ? 4.099 13.185 -30.771 1.00 51.97 271 GLU A N 1
ATOM 2160 C CA . GLU A 1 271 ? 3.625 11.795 -30.813 1.00 51.97 271 GLU A CA 1
ATOM 2161 C C . GLU A 1 271 ? 4.302 10.951 -29.718 1.00 51.97 271 GLU A C 1
ATOM 2163 O O . GLU A 1 271 ? 3.617 10.361 -28.876 1.00 51.97 271 GLU A O 1
ATOM 2168 N N . LEU A 1 272 ? 5.638 10.985 -29.627 1.00 47.00 272 LEU A N 1
ATOM 2169 C CA . LEU A 1 272 ? 6.401 10.291 -28.578 1.00 47.00 272 LEU A CA 1
ATOM 2170 C C . LEU A 1 272 ? 6.033 10.773 -27.162 1.00 47.00 272 LEU A C 1
ATOM 2172 O O . LEU A 1 272 ? 6.016 9.986 -26.204 1.00 47.00 272 LEU A O 1
ATOM 2176 N N . TRP A 1 273 ? 5.679 12.054 -27.011 1.00 47.62 273 TRP A N 1
ATOM 2177 C CA . TRP A 1 273 ? 5.243 12.616 -25.733 1.00 47.62 273 TRP A CA 1
ATOM 2178 C C . TRP A 1 273 ? 3.810 12.215 -25.358 1.00 47.62 273 TRP A C 1
ATOM 2180 O O . TRP A 1 273 ? 3.567 11.881 -24.198 1.00 47.62 273 TRP A O 1
ATOM 2190 N N . LYS A 1 274 ? 2.874 12.150 -26.318 1.00 47.56 274 LYS A N 1
ATOM 2191 C CA . LYS A 1 274 ? 1.509 11.625 -26.100 1.00 47.56 274 LYS A CA 1
ATOM 2192 C C . LYS A 1 274 ? 1.516 10.151 -25.683 1.00 47.56 274 LYS A C 1
ATOM 2194 O O . LYS A 1 274 ? 0.718 9.763 -24.830 1.00 47.56 274 LYS A O 1
ATOM 2199 N N . VAL A 1 275 ? 2.429 9.349 -26.238 1.00 43.19 275 VAL A N 1
ATOM 2200 C CA . VAL A 1 275 ? 2.620 7.935 -25.862 1.00 43.19 275 VAL A CA 1
ATOM 2201 C C . VAL A 1 275 ? 3.193 7.803 -24.442 1.00 43.19 275 VAL A C 1
ATOM 2203 O O . VAL A 1 275 ? 2.819 6.892 -23.705 1.00 43.19 275 VAL A O 1
ATOM 2206 N N . SER A 1 276 ? 4.039 8.746 -24.016 1.00 38.78 276 SER A N 1
ATOM 2207 C CA . SER A 1 276 ? 4.712 8.711 -22.707 1.00 38.78 276 SER A CA 1
ATOM 2208 C C . SER A 1 276 ? 3.912 9.368 -21.571 1.00 38.78 276 SER A C 1
ATOM 2210 O O . SER A 1 276 ? 4.059 8.998 -20.404 1.00 38.78 276 SER A O 1
ATOM 2212 N N . PHE A 1 277 ? 3.043 10.334 -21.882 1.00 40.66 277 PHE A N 1
ATOM 2213 C CA . PHE A 1 277 ? 2.274 11.088 -20.897 1.00 40.66 277 PHE A CA 1
ATOM 2214 C C . PHE A 1 277 ? 0.862 11.389 -21.416 1.00 40.66 277 PHE A C 1
ATOM 2216 O O . PHE A 1 277 ? 0.652 12.251 -22.263 1.00 40.66 277 PHE A O 1
ATOM 2223 N N . SER A 1 278 ? -0.147 10.738 -20.824 1.00 36.25 278 SER A N 1
ATOM 2224 C CA . SER A 1 278 ? -1.556 11.132 -20.966 1.00 36.25 278 SER A CA 1
ATOM 2225 C C . SER A 1 278 ? -1.772 12.512 -20.323 1.00 36.25 278 SER A C 1
ATOM 2227 O O . SER A 1 278 ? -2.213 12.623 -19.171 1.00 36.25 278 SER A O 1
ATOM 2229 N N . VAL A 1 279 ? -1.492 13.583 -21.059 1.00 37.62 279 VAL A N 1
ATOM 2230 C CA . VAL A 1 279 ? -1.904 14.937 -20.690 1.00 37.62 279 VAL A CA 1
ATOM 2231 C C . VAL A 1 279 ? -3.375 15.084 -21.059 1.00 37.62 279 VAL A C 1
ATOM 2233 O O . VAL A 1 279 ? -3.725 15.403 -22.188 1.00 37.62 279 VAL A O 1
ATOM 2236 N N . ARG A 1 280 ? -4.269 14.838 -20.095 1.00 36.34 280 ARG A N 1
ATOM 2237 C CA . ARG A 1 280 ? -5.658 15.289 -20.237 1.00 36.34 280 ARG A CA 1
ATOM 2238 C C . ARG A 1 280 ? -5.673 16.804 -20.097 1.00 36.34 280 ARG A C 1
ATOM 2240 O O . ARG A 1 280 ? -5.378 17.320 -19.013 1.00 36.34 280 ARG A O 1
ATOM 2247 N N . SER A 1 281 ? -6.015 17.495 -21.180 1.00 37.81 281 SER A N 1
ATOM 2248 C CA . SER A 1 281 ? -6.329 18.918 -21.129 1.00 37.81 281 SER A CA 1
ATOM 2249 C C . SER A 1 281 ? -7.531 19.126 -20.194 1.00 37.81 281 SER A C 1
ATOM 2251 O O . SER A 1 281 ? -8.375 18.247 -19.993 1.00 37.81 281 SER A O 1
ATOM 2253 N N . ARG A 1 282 ? -7.594 20.296 -19.554 1.00 37.78 282 ARG A N 1
ATOM 2254 C CA . ARG A 1 282 ? -8.705 20.679 -18.667 1.00 37.78 282 ARG A CA 1
ATOM 2255 C C . ARG A 1 282 ? -10.044 20.828 -19.403 1.00 37.78 282 ARG A C 1
ATOM 2257 O O . ARG A 1 282 ? -11.052 21.009 -18.724 1.00 37.78 282 ARG A O 1
ATOM 2264 N N . GLU A 1 283 ? -10.065 20.758 -20.731 1.00 38.78 283 GLU A N 1
ATOM 2265 C CA . GLU A 1 283 ? -11.264 20.980 -21.546 1.00 38.78 283 GLU A CA 1
ATOM 2266 C C . GLU A 1 283 ? -12.129 19.724 -21.706 1.00 38.78 283 GLU A C 1
ATOM 2268 O O . GLU A 1 283 ? -13.331 19.860 -21.901 1.00 38.78 283 GLU A O 1
ATOM 2273 N N . ASP A 1 284 ? -11.601 18.526 -21.427 1.00 38.75 284 ASP A N 1
ATOM 2274 C CA . ASP A 1 284 ? -12.369 17.263 -21.439 1.00 38.75 284 ASP A CA 1
ATOM 2275 C C . ASP A 1 284 ? -13.316 17.089 -20.227 1.00 38.75 284 ASP A C 1
ATOM 2277 O O . ASP A 1 284 ? -13.734 15.980 -19.880 1.00 38.75 284 ASP A O 1
ATOM 2281 N N . ARG A 1 285 ? -13.614 18.171 -19.500 1.00 38.81 285 ARG A N 1
ATOM 2282 C CA . ARG A 1 285 ? -14.535 18.182 -18.349 1.00 38.81 285 ARG A CA 1
ATOM 2283 C C . ARG A 1 285 ? -15.484 19.378 -18.374 1.00 38.81 285 ARG A C 1
ATOM 2285 O O . ARG A 1 285 ? -15.655 20.046 -17.350 1.00 38.81 285 ARG A O 1
ATOM 2292 N N . ARG A 1 286 ? -16.091 19.646 -19.523 1.00 37.03 286 ARG A N 1
ATOM 2293 C CA . ARG A 1 286 ? -17.346 20.396 -19.576 1.00 37.03 286 ARG A CA 1
ATOM 2294 C C . ARG A 1 286 ? -18.463 19.491 -20.054 1.00 37.03 286 ARG A C 1
ATOM 2296 O O . ARG A 1 286 ? -18.208 18.720 -20.999 1.00 37.03 286 ARG A O 1
#

Sequence (286 aa):
MEQIDMLPQQSLQTIANWGTAFLARPTQEKEFVQLYGKPLYQGAIAFSKWWRSLSIGQLQTVNQINFPYWTLTLARKLAKVPLKKLDDCLGALQKTQLSISKLSHIVNKFIPKAKLGFGRIITESDWSLIASAFELTSDGIDEIRQLALRTNGASAQSVTTDDVIEILRERGYQVEQLLPKPRVKRYSLPEVEQLIGIKVQEVLQDRKEHLLAAIEHSRYLEAQNERLINQLRSIFGSNGASPSQCSTTVEITPITEEELEQPDVFEECLELWKVSFSVRSREDRR

pLDDT: mean 71.93, std 16.99, range [31.12, 92.25]

Secondary structure (DSSP, 8-state):
--GGG-SPPB-HHHHHHHHHHHHH-THHHHHHHHHH-HHHHHHHHHHHHHHHHS-HHHHHHHHHS--S-B-HHHHHHHTTS-GGGHHHHHHHHHT----HHHHHHHHHHHSPP-SPPTT-B--HHHHHHHHHHTT--HHHHHHHHHHHHHHT-TT-S--BHHHHHHHHHHTT--GGGTSPPP------HHHHHHHHHHHHHHHHHHHHHHHHHHHHHHHHHHHHHHHHHHHHHHHHTTS--------------PPPGGGG--THHHHHHHHHHHHH-----TTTT-

Foldseek 3Di:
DPLQQPDPFDDLVVLLVLLVVCVVDVVVVVVCCVVRNDVNNVLSVLLNVLQVVDDPVLVVLSNLLPDRGDGSVLSSLLSQQPPVCNVVLSVVSNVDPDDPVVNSVSSVVRRQDQADDAFAFDDPSNLVNVCVVVVDDPVRSVVLVVQQCVVVDPPDPTGGPVSSLVSCVVVVHPNCRRHDDPPPPPDDPVRVVVVLVVVLVVVVVVVVVVVVVVVVVVVVVVVVVVVVVVVVCVVVVVDPDDDPDDPPPPPPPPDDPVVVPDPCSVVVSVVVVVVVDVPDDPVVPD

Nearest PDB structures (foldseek):
  6kkm-assembly1_H-2  TM=3.551E-01  e=6.097E-01  Nostoc sp. PCC 7120 = FACHB-418
  7q1f-assembly2_T  TM=2.226E-01  e=8.837E+00  synthetic construct

Mean predicted aligned error: 18.14 Å

Radius of gyration: 34.67 Å; Cα contacts (8 Å, |Δi|>4): 180; chains: 1; bounding box: 78×49×106 Å